Protein AF-0000000070113811 (afdb_homodimer)

Solvent-accessible surface area (backbone atoms only — not comparable to full-atom values): 16082 Å² total; per-residue (Å²): 129,80,82,68,38,67,58,71,72,49,40,60,36,29,38,35,14,24,39,49,36,25,38,93,83,71,23,36,48,35,32,30,44,65,85,52,87,49,34,42,57,52,41,44,69,23,52,76,91,45,49,55,65,58,31,27,38,50,30,33,33,64,49,30,55,39,91,59,77,52,46,42,53,17,31,41,30,36,33,71,56,48,94,66,35,61,37,32,40,36,37,32,24,34,48,47,68,50,47,72,71,57,56,72,54,54,43,62,44,68,87,55,30,71,48,69,46,78,26,46,71,71,55,38,49,74,41,27,47,72,51,56,29,38,41,49,53,47,32,54,50,18,56,77,65,67,28,36,45,41,24,51,61,38,35,80,76,80,127,79,84,67,39,67,56,71,73,49,42,60,34,30,38,34,13,23,40,50,35,25,39,94,83,70,22,36,48,33,32,29,45,65,87,51,88,49,35,40,57,51,40,43,71,22,52,75,91,46,48,54,66,56,32,26,38,50,30,33,33,64,50,30,54,39,91,58,77,53,45,42,51,17,31,41,30,38,34,70,56,47,94,66,35,62,37,31,39,36,35,32,24,34,47,47,69,50,46,73,71,58,57,72,54,56,43,62,42,66,88,55,28,72,47,69,46,78,27,47,72,71,55,37,52,74,42,26,47,71,51,56,30,38,41,49,52,49,31,54,50,18,55,76,66,67,29,36,46,40,26,50,61,38,35,79,75,80

Sequence (316 aa):
MTDADFTATLPRKRMGSAVLLSDDRGRVLLVEPTYKDHWEIPGGAVEADESPYAAAVRELDEELGLPVRPGRLLVTDWVPPRPGRTEGLMLVFDGGILTPRQTARIRLPAEELRGWAWCTEPEAGERLSGLLARRIAAAVRARAEHRAVYLENGFLVAMTDADFTATLPRKRMGSAVLLSDDRGRVLLVEPTYKDHWEIPGGAVEADESPYAAAVRELDEELGLPVRPGRLLVTDWVPPRPGRTEGLMLVFDGGILTPRQTARIRLPAEELRGWAWCTEPEAGERLSGLLARRIAAAVRARAEHRAVYLENGFLVA

pLDDT: mean 95.04, std 9.08, range [32.16, 98.94]

Secondary structure (DSSP, 8-state):
-----GGGGS-EEEEEEEEEEE-TTSPEEEEEESS-SSBB-SEEEPPTT--HHHHHHHHHHHHH-------SEEEEEEE--BTTB--EEEEEEEEEEPPHHHHHT----TTTEEEEEEE-HHHHHHHB-HHHHHHHHHHHHHHHTT--EEEETTEE--/-----GGGGS-EEEEEEEEEEE-TTSPEEEEEESS-SSBB-SEEEPPTT--HHHHHHHHHHHHH-------SEEEEEEE--BTTB--EEEEEEEEEEPPHHHHTT----TTTEEEEEEE-HHHHHHHB-HHHHHHHHHHHHHHHTT--EEEETTEE--

Radius of gyration: 20.34 Å; Cα contacts (8 Å, |Δi|>4): 746; chains: 2; bounding box: 49×55×42 Å

Nearest PDB structures (foldseek):
  5lpg-assembly1_B  TM=7.583E-01  e=3.299E-08  Homo sapiens
  7r0d-assembly1_AAA  TM=7.458E-01  e=4.231E-08  Homo sapiens
  3id9-assembly1_B  TM=7.782E-01  e=1.561E-07  Bacillus thuringiensis str. Al Hakam
  3a6s-assembly3_A  TM=7.165E-01  e=6.538E-08  Escherichia coli K-12
  3id9-assembly1_A  TM=7.973E-01  e=5.087E-07  Bacillus thuringiensis str. Al Hakam

InterPro domains:
  IPR000086 NUDIX hydrolase domain [PF00293] (14-124)
  IPR000086 NUDIX hydrolase domain [PS51462] (11-144)
  IPR015797 NUDIX hydrolase-like domain superfamily [SSF55811] (11-129)
  IPR020084 NUDIX hydrolase, conserved site [PS00893] (44-65)
  IPR020476 NUDIX hydrolase [PR00502] (39-53)
  IPR020476 NUDIX hydrolase [PR00502] (53-68)

Organism: Actinoplanes teichomyceticus (NCBI:txid1867)

Foldseek 3Di:
DPPPPPVVVDDDAWEKAFEWEAAPVLFTKWFAWPPDQFIAGQIGTADPPGDSQRRHQVSCCQAWVANFRFDDKAEWEWEPDDVPGHIHIYTYTYRYHDDPVRNVRTDGDVNTTPDMDGHDLVRNCVRHDVLRSLQSVSSSVSVVVVHHAYYYSSHGDD/DPPPPPVVVDDDAWEKAFEWEAAPVLFTKWFAWPPDQFIAGQIGTADPPGDSQRRHQVSCCQAWVANFRFDDKAEWEWEPDDVPGHIHIYTYTYRYHDDPVRNVRTDGDVNTTPDMDGHDLVRNCVRHDVQRSLQSVSSSVSVVVVHHAYYYSSHGDD

Structure (mmCIF, N/CA/C/O backbone):
data_AF-0000000070113811-model_v1
#
loop_
_entity.id
_entity.type
_entity.pdbx_description
1 polymer 'ADP-ribose pyrophosphatase YjhB (NUDIX family)'
#
loop_
_atom_site.group_PDB
_atom_site.id
_atom_site.type_symbol
_atom_site.label_atom_id
_atom_site.label_alt_id
_atom_site.label_comp_id
_atom_site.label_asym_id
_atom_site.label_entity_id
_atom_site.label_seq_id
_atom_site.pdbx_PDB_ins_code
_atom_site.Cartn_x
_atom_site.Cartn_y
_atom_site.Cartn_z
_atom_site.occupancy
_atom_site.B_iso_or_equiv
_atom_site.auth_seq_id
_atom_site.auth_comp_id
_atom_site.auth_asym_id
_atom_site.auth_atom_id
_atom_site.pdbx_PDB_model_num
ATOM 1 N N . MET A 1 1 ? 22.188 26.141 -8.305 1 32.16 1 MET A N 1
ATOM 2 C CA . MET A 1 1 ? 22.172 24.828 -7.668 1 32.16 1 MET A CA 1
ATOM 3 C C . MET A 1 1 ? 21.062 23.938 -8.242 1 32.16 1 MET A C 1
ATOM 5 O O . MET A 1 1 ? 19.891 24.328 -8.227 1 32.16 1 MET A O 1
ATOM 9 N N . THR A 1 2 ? 21.141 23.156 -9.164 1 39.16 2 THR A N 1
ATOM 10 C CA . THR A 1 2 ? 20.25 22.266 -9.898 1 39.16 2 THR A CA 1
ATOM 11 C C . THR A 1 2 ? 19.297 21.547 -8.938 1 39.16 2 THR A C 1
ATOM 13 O O . THR A 1 2 ? 19.703 21.109 -7.863 1 39.16 2 THR A O 1
ATOM 16 N N . ASP A 1 3 ? 18 22.016 -8.656 1 45.66 3 ASP A N 1
ATOM 17 C CA . ASP A 1 3 ? 17 21.656 -7.645 1 45.66 3 ASP A CA 1
ATOM 18 C C . ASP A 1 3 ? 17 20.156 -7.391 1 45.66 3 ASP A C 1
ATOM 20 O O . ASP A 1 3 ? 16.594 19.375 -8.258 1 45.66 3 ASP A O 1
ATOM 24 N N . ALA A 1 4 ? 18.109 19.594 -6.805 1 57.72 4 ALA A N 1
ATOM 25 C CA . ALA A 1 4 ? 18.375 18.203 -6.441 1 57.72 4 ALA A CA 1
ATOM 26 C C . ALA A 1 4 ? 17.109 17.5 -5.961 1 57.72 4 ALA A C 1
ATOM 28 O O . ALA A 1 4 ? 16.359 18.062 -5.164 1 57.72 4 ALA A O 1
ATOM 29 N N . ASP A 1 5 ? 16.672 16.5 -6.727 1 75.19 5 ASP A N 1
ATOM 30 C CA . ASP A 1 5 ? 15.531 15.625 -6.422 1 75.19 5 ASP A CA 1
ATOM 31 C C . ASP A 1 5 ? 15.555 15.203 -4.953 1 75.19 5 ASP A C 1
ATOM 33 O O . ASP A 1 5 ? 16.109 14.156 -4.613 1 75.19 5 ASP A O 1
ATOM 37 N N . PHE A 1 6 ? 15.133 16.031 -3.979 1 85.06 6 PHE A N 1
ATOM 38 C CA . PHE A 1 6 ? 15.055 15.703 -2.559 1 85.06 6 PHE A CA 1
ATOM 39 C C . PHE A 1 6 ? 14.469 14.305 -2.354 1 85.06 6 PHE A C 1
ATOM 41 O O . PHE A 1 6 ? 14.906 13.57 -1.467 1 85.06 6 PHE A O 1
ATOM 48 N N . THR A 1 7 ? 13.648 13.852 -3.258 1 85.62 7 THR A N 1
ATOM 49 C CA . THR A 1 7 ? 12.984 12.57 -3.088 1 85.62 7 THR A CA 1
ATOM 50 C C . THR A 1 7 ? 13.969 11.422 -3.271 1 85.62 7 THR A C 1
ATOM 52 O O . THR A 1 7 ? 13.734 10.305 -2.799 1 85.62 7 THR A O 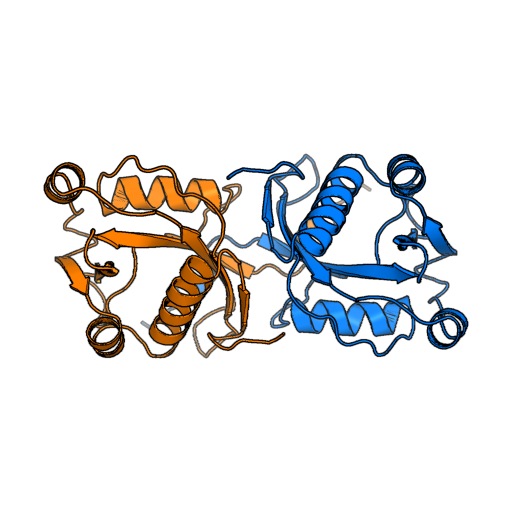1
ATOM 55 N N . ALA A 1 8 ? 15.047 11.648 -3.887 1 84.56 8 ALA A N 1
ATOM 56 C CA . ALA A 1 8 ? 16.047 10.617 -4.121 1 84.56 8 ALA A CA 1
ATOM 57 C C . ALA A 1 8 ? 16.781 10.258 -2.826 1 84.56 8 ALA A C 1
ATOM 59 O O . ALA A 1 8 ? 17.406 9.195 -2.738 1 84.56 8 ALA A O 1
ATOM 60 N N . THR A 1 9 ? 16.641 11.117 -1.893 1 88.25 9 THR A N 1
ATOM 61 C CA . THR A 1 9 ? 17.375 10.891 -0.651 1 88.25 9 THR A CA 1
ATOM 62 C C . THR A 1 9 ? 16.484 10.195 0.379 1 88.25 9 THR A C 1
ATOM 64 O O . THR A 1 9 ? 16.969 9.75 1.423 1 88.25 9 THR A O 1
ATOM 67 N N . LEU A 1 10 ? 15.258 10.078 0.147 1 93.62 10 LEU A N 1
ATOM 68 C CA . LEU A 1 10 ? 14.312 9.516 1.098 1 93.62 10 LEU A CA 1
ATOM 69 C C . LEU A 1 10 ? 14.461 8 1.18 1 93.62 10 LEU A C 1
ATOM 71 O O . LEU A 1 10 ? 14.797 7.352 0.187 1 93.62 10 LEU A O 1
ATOM 75 N N . PRO A 1 11 ? 14.172 7.461 2.377 1 95.69 11 PRO A N 1
ATOM 76 C CA . PRO A 1 11 ? 14.18 6 2.498 1 95.69 11 PRO A CA 1
ATOM 77 C C . PRO A 1 11 ? 13.227 5.32 1.521 1 95.69 11 PRO A C 1
ATOM 79 O O . PRO A 1 11 ? 12.164 5.867 1.212 1 95.69 11 PRO A O 1
ATOM 82 N N . ARG A 1 12 ? 13.68 4.129 1.09 1 96.44 12 ARG A N 1
ATOM 83 C CA . ARG A 1 12 ? 12.898 3.355 0.135 1 96.44 12 ARG A CA 1
ATOM 84 C C . ARG A 1 12 ? 12.711 1.92 0.617 1 96.44 12 ARG A C 1
ATOM 86 O O . ARG A 1 12 ? 13.5 1.421 1.421 1 96.44 12 ARG A O 1
ATOM 93 N N . LYS A 1 13 ? 11.688 1.332 0.117 1 97.56 13 LYS A N 1
ATOM 94 C CA . LYS A 1 13 ? 11.391 -0.057 0.456 1 97.56 13 LYS A CA 1
ATOM 95 C C . LYS A 1 13 ? 11.125 -0.885 -0.798 1 97.56 13 LYS A C 1
ATOM 97 O O . LYS A 1 13 ? 10.594 -0.374 -1.784 1 97.56 13 LYS A O 1
ATOM 102 N N . ARG A 1 14 ? 11.523 -2.152 -0.717 1 97.69 14 ARG A N 1
ATOM 103 C CA . ARG A 1 14 ? 11.133 -3.043 -1.807 1 97.69 14 ARG A CA 1
ATOM 104 C C . ARG A 1 14 ? 9.633 -3.311 -1.788 1 97.69 14 ARG A C 1
ATOM 106 O O . ARG A 1 14 ? 8.977 -3.129 -0.76 1 97.69 14 ARG A O 1
ATOM 113 N N . MET A 1 15 ? 9.125 -3.781 -2.934 1 98.38 15 MET A N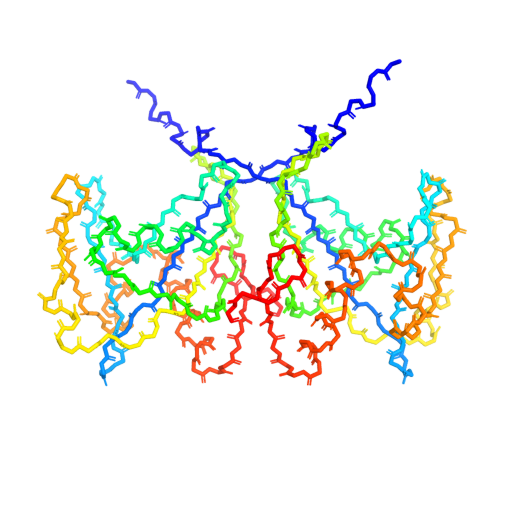 1
ATOM 114 C CA . MET A 1 15 ? 7.703 -4.109 -3.016 1 98.38 15 MET A CA 1
ATOM 115 C C . MET A 1 15 ? 7.492 -5.449 -3.715 1 98.38 15 MET A C 1
ATOM 117 O O . MET A 1 15 ? 8.25 -5.809 -4.621 1 98.38 15 MET A O 1
ATOM 121 N N . GLY A 1 16 ? 6.57 -6.152 -3.227 1 98.38 16 GLY A N 1
ATOM 122 C CA . GLY A 1 16 ? 6.031 -7.316 -3.914 1 98.38 16 GLY A CA 1
ATOM 123 C C . GLY A 1 16 ? 4.566 -7.16 -4.285 1 98.38 16 GLY A C 1
ATOM 124 O O . GLY A 1 16 ? 3.822 -6.445 -3.613 1 98.38 16 GLY A O 1
ATOM 125 N N . SER A 1 17 ? 4.203 -7.719 -5.312 1 98.75 17 SER A N 1
ATOM 126 C CA . SER A 1 17 ? 2.822 -7.734 -5.785 1 98.75 17 SER A CA 1
ATOM 127 C C . SER A 1 17 ? 2.375 -9.148 -6.133 1 98.75 17 SER A C 1
ATOM 129 O O . SER A 1 17 ? 3.082 -9.875 -6.836 1 98.75 17 SER A O 1
ATOM 131 N N . ALA A 1 18 ? 1.279 -9.508 -5.605 1 98.62 18 ALA A N 1
ATOM 132 C CA . ALA A 1 18 ? 0.762 -10.859 -5.777 1 98.62 18 ALA A CA 1
ATOM 133 C C . ALA A 1 18 ? -0.726 -10.844 -6.113 1 98.62 18 ALA A C 1
ATOM 135 O O . ALA A 1 18 ? -1.368 -9.789 -6.059 1 98.62 18 ALA A O 1
ATOM 136 N N . VAL A 1 19 ? -1.252 -11.984 -6.496 1 98.69 19 VAL A N 1
ATOM 137 C CA . VAL A 1 19 ? -2.646 -12.109 -6.906 1 98.69 19 VAL A CA 1
ATOM 138 C C . VAL A 1 19 ? -3.275 -13.328 -6.238 1 98.69 19 VAL A C 1
ATOM 140 O O . VAL A 1 19 ? -2.721 -14.43 -6.289 1 98.69 19 VAL A O 1
ATOM 143 N N . LEU A 1 20 ? -4.34 -13.109 -5.594 1 98.81 20 LEU A N 1
ATOM 144 C CA . LEU A 1 20 ? -5.129 -14.203 -5.035 1 98.81 20 LEU A CA 1
ATOM 145 C C . LEU A 1 20 ? -6.066 -14.781 -6.09 1 98.81 20 LEU A C 1
ATOM 147 O O . LEU A 1 20 ? -7.02 -14.117 -6.512 1 98.81 20 LEU A O 1
ATOM 151 N N . LEU A 1 21 ? -5.797 -15.945 -6.516 1 98.62 21 LEU A N 1
ATOM 152 C CA . LEU A 1 21 ? -6.645 -16.672 -7.461 1 98.62 21 LEU A CA 1
ATOM 153 C C . LEU A 1 21 ? -7.398 -17.797 -6.766 1 98.62 21 LEU A C 1
ATOM 155 O O . LEU A 1 21 ? -6.832 -18.5 -5.926 1 98.62 21 LEU A O 1
ATOM 159 N N . SER A 1 22 ? -8.617 -17.953 -7.16 1 98.38 22 SER A N 1
ATOM 160 C CA . SER A 1 22 ? -9.414 -19.031 -6.582 1 98.38 22 SER A CA 1
ATOM 161 C C . SER A 1 22 ? -10.086 -19.875 -7.668 1 98.38 22 SER A C 1
ATOM 163 O O . SER A 1 22 ? -10.156 -19.453 -8.82 1 98.38 22 SER A O 1
ATOM 165 N N . ASP A 1 23 ? -10.477 -21.094 -7.258 1 98.19 23 ASP A N 1
ATOM 166 C CA . ASP A 1 23 ? -11.375 -21.875 -8.109 1 98.19 23 ASP A CA 1
ATOM 167 C C . ASP A 1 23 ? -12.812 -21.781 -7.625 1 98.19 23 ASP A C 1
ATOM 169 O O . ASP A 1 23 ? -13.117 -21.016 -6.699 1 98.19 23 ASP A O 1
ATOM 173 N N . ASP A 1 24 ? -13.703 -22.484 -8.281 1 96.88 24 ASP A N 1
ATOM 174 C CA . ASP A 1 24 ? -15.133 -22.359 -8.008 1 96.88 24 ASP A CA 1
ATOM 175 C C . ASP A 1 24 ? -15.5 -23.016 -6.684 1 96.88 24 ASP A C 1
ATOM 177 O O . ASP A 1 24 ? -16.641 -22.922 -6.227 1 96.88 24 ASP A O 1
ATOM 181 N N . ARG A 1 25 ? -14.547 -23.656 -6.023 1 97.12 25 ARG A N 1
ATOM 182 C CA . ARG A 1 25 ? -14.781 -24.297 -4.727 1 97.12 25 ARG A CA 1
ATOM 183 C C . ARG A 1 25 ? -14.203 -23.438 -3.596 1 97.12 25 ARG A C 1
ATOM 185 O O . ARG A 1 25 ? -14.211 -23.859 -2.436 1 97.12 25 ARG A O 1
ATOM 192 N N . GLY A 1 26 ? -13.609 -22.328 -3.945 1 96.88 26 GLY A N 1
ATOM 193 C CA . GLY A 1 26 ? -13.07 -21.422 -2.945 1 96.88 26 GLY A CA 1
ATOM 194 C C . GLY A 1 26 ? -11.633 -21.719 -2.574 1 96.88 26 GLY A C 1
ATOM 195 O O . GLY A 1 26 ? -11.086 -21.125 -1.65 1 96.88 26 GLY A O 1
ATOM 196 N N . ARG A 1 27 ? -11 -22.656 -3.256 1 98.62 27 ARG A N 1
ATOM 197 C CA . ARG A 1 27 ? -9.594 -22.953 -2.994 1 98.62 27 ARG A CA 1
ATOM 198 C C . ARG A 1 27 ? -8.695 -21.891 -3.611 1 98.62 27 ARG A C 1
ATOM 200 O O . ARG A 1 27 ? -9.062 -21.266 -4.605 1 98.62 27 ARG A O 1
ATOM 207 N N . VAL A 1 28 ? -7.516 -21.703 -3.025 1 98.75 28 VAL A N 1
ATOM 208 C CA . VAL A 1 28 ? -6.578 -20.703 -3.51 1 98.75 28 VAL A CA 1
ATOM 209 C C . VAL A 1 28 ? -5.457 -21.375 -4.297 1 98.75 28 VAL A C 1
ATOM 211 O O . VAL A 1 28 ? -5.035 -22.484 -3.961 1 98.75 28 VAL A O 1
ATOM 214 N N . LEU A 1 29 ? -4.977 -20.719 -5.324 1 98.75 29 LEU A N 1
ATOM 215 C CA . LEU A 1 29 ? -3.891 -21.25 -6.145 1 98.75 29 LEU A CA 1
ATOM 216 C C . LEU A 1 29 ? -2.535 -20.938 -5.516 1 98.75 29 LEU A C 1
ATOM 218 O O . LEU A 1 29 ? -2.213 -19.781 -5.258 1 98.75 29 LEU A O 1
ATOM 222 N N . LEU A 1 30 ? -1.785 -21.953 -5.246 1 98.75 30 LEU A N 1
ATOM 223 C CA . LEU A 1 30 ? -0.408 -21.828 -4.785 1 98.75 30 LEU A CA 1
ATOM 224 C C . LEU A 1 30 ? 0.572 -22.312 -5.844 1 98.75 30 LEU A C 1
ATOM 226 O O . LEU A 1 30 ? 0.229 -23.172 -6.664 1 98.75 30 LEU A O 1
ATOM 230 N N . VAL A 1 31 ? 1.711 -21.781 -5.863 1 98.5 31 VAL A N 1
ATOM 231 C CA . VAL A 1 31 ? 2.785 -22.203 -6.754 1 98.5 31 VAL A CA 1
ATOM 232 C C . VAL A 1 31 ? 3.963 -22.719 -5.926 1 98.5 31 VAL A C 1
ATOM 234 O O . VAL A 1 31 ? 4.168 -22.297 -4.789 1 98.5 31 VAL A O 1
ATOM 237 N N . GLU A 1 32 ? 4.672 -23.609 -6.523 1 97.75 32 GLU A N 1
ATOM 238 C CA . GLU A 1 32 ? 5.805 -24.266 -5.875 1 97.75 32 GLU A CA 1
ATOM 239 C C . GLU A 1 32 ? 7.125 -23.828 -6.516 1 97.75 32 GLU A C 1
ATOM 241 O O . GLU A 1 32 ? 7.484 -24.328 -7.59 1 97.75 32 GLU A O 1
ATOM 246 N N . PRO A 1 33 ? 7.875 -22.984 -5.824 1 96.25 33 PRO A N 1
ATOM 247 C CA . PRO A 1 33 ? 9.172 -22.578 -6.379 1 96.25 33 PRO A CA 1
ATOM 248 C C . PRO A 1 33 ? 10.164 -23.734 -6.445 1 96.25 33 PRO A C 1
ATOM 250 O O . PRO A 1 33 ? 10.078 -24.672 -5.652 1 96.25 33 PRO A O 1
ATOM 253 N N . THR A 1 34 ? 11.156 -23.625 -7.336 1 93.94 34 THR A N 1
ATOM 254 C CA . THR A 1 34 ? 12.18 -24.656 -7.492 1 93.94 34 THR A CA 1
ATOM 255 C C . THR A 1 34 ? 13.297 -24.453 -6.473 1 93.94 34 THR A C 1
ATOM 257 O O . THR A 1 34 ? 14.055 -25.391 -6.184 1 93.94 34 THR A O 1
ATOM 260 N N . TYR A 1 35 ? 13.414 -23.312 -5.848 1 89.31 35 TYR A N 1
ATOM 261 C CA . TYR A 1 35 ? 14.625 -22.953 -5.121 1 89.31 35 TYR A CA 1
ATOM 262 C C . TYR A 1 35 ? 14.359 -22.844 -3.625 1 89.31 35 TYR A C 1
ATOM 264 O O . TYR A 1 35 ? 15.273 -22.625 -2.836 1 89.31 35 TYR A O 1
ATOM 272 N N . LYS A 1 36 ? 13.18 -22.953 -3.219 1 86.81 36 LYS A N 1
ATOM 273 C CA . LYS A 1 36 ? 12.867 -22.875 -1.795 1 86.81 36 LYS A CA 1
ATOM 274 C C . LYS A 1 36 ? 11.773 -23.859 -1.415 1 86.81 36 LYS A C 1
ATOM 276 O O . LYS A 1 36 ? 11.047 -24.344 -2.279 1 86.81 36 LYS A O 1
ATOM 281 N N . ASP A 1 37 ? 11.57 -24.094 -0.106 1 89.69 37 ASP A N 1
ATOM 282 C CA . ASP A 1 37 ? 10.711 -25.156 0.408 1 89.69 37 ASP A CA 1
ATOM 283 C C . ASP A 1 37 ? 9.266 -24.688 0.508 1 89.69 37 ASP A C 1
ATOM 285 O O . ASP A 1 37 ? 8.336 -25.453 0.244 1 89.69 37 ASP A O 1
ATOM 289 N N . HIS A 1 38 ? 9.133 -23.469 0.843 1 95.38 38 HIS A N 1
ATOM 290 C CA . HIS A 1 38 ? 7.766 -23 1.04 1 95.38 38 HIS A CA 1
ATOM 291 C C . HIS A 1 38 ? 7.121 -22.609 -0.286 1 95.38 38 HIS A C 1
ATOM 293 O O . HIS A 1 38 ? 7.781 -22.047 -1.162 1 95.38 38 HIS A O 1
ATOM 299 N N . TRP A 1 39 ? 5.859 -22.984 -0.38 1 98.12 39 TRP A N 1
ATOM 300 C CA . TRP A 1 39 ? 5.047 -22.531 -1.51 1 98.12 39 TRP A CA 1
ATOM 301 C C . TRP A 1 39 ? 4.715 -21.047 -1.397 1 98.12 39 TRP A C 1
ATOM 303 O O . TRP A 1 39 ? 4.941 -20.438 -0.353 1 98.12 39 TRP A O 1
ATOM 313 N N . GLU A 1 40 ? 4.258 -20.516 -2.504 1 98.12 40 GLU A N 1
ATOM 314 C CA . GLU A 1 40 ? 3.885 -19.109 -2.57 1 98.12 40 GLU A CA 1
ATOM 315 C C . GLU A 1 40 ? 2.586 -18.922 -3.35 1 98.12 40 GLU A C 1
ATOM 317 O O . GLU A 1 40 ? 2.004 -19.891 -3.84 1 98.12 40 GLU A O 1
ATOM 322 N N . ILE A 1 41 ? 2.094 -17.719 -3.336 1 98.38 41 ILE A N 1
ATOM 323 C CA . ILE A 1 41 ? 1.054 -17.359 -4.293 1 98.38 41 ILE A CA 1
ATOM 324 C C . ILE A 1 41 ? 1.68 -16.672 -5.504 1 98.38 41 ILE A C 1
ATOM 326 O O . ILE A 1 41 ? 2.789 -16.141 -5.418 1 98.38 41 ILE A O 1
ATOM 330 N N . PRO A 1 42 ? 1.002 -16.766 -6.656 1 98.12 42 PRO A N 1
ATOM 331 C CA . PRO A 1 42 ? 1.563 -16.094 -7.832 1 98.12 42 PRO A CA 1
ATOM 332 C C . PRO A 1 42 ? 1.867 -14.625 -7.582 1 98.12 42 PRO A C 1
ATOM 334 O O . PRO A 1 42 ? 1.035 -13.906 -7.02 1 98.12 42 PRO A O 1
ATOM 337 N N . GLY A 1 43 ? 2.928 -14.164 -7.934 1 97.69 43 GLY A N 1
ATOM 338 C CA . GLY A 1 43 ? 3.393 -12.797 -7.719 1 97.69 43 GLY A CA 1
ATOM 339 C C . GLY A 1 43 ? 4.906 -12.672 -7.746 1 97.69 43 GLY A C 1
ATOM 340 O O . GLY A 1 43 ? 5.605 -13.625 -8.102 1 97.69 43 GLY A O 1
ATOM 341 N N . GLY A 1 44 ? 5.438 -11.484 -7.445 1 97.5 44 GLY A N 1
ATOM 342 C CA . GLY A 1 44 ? 6.875 -11.25 -7.457 1 97.5 44 GLY A CA 1
ATOM 343 C C . GLY A 1 44 ? 7.242 -9.805 -7.152 1 97.5 44 GLY A C 1
ATOM 344 O O . GLY A 1 44 ? 6.395 -9.023 -6.723 1 97.5 44 GLY A O 1
ATOM 345 N N . ALA A 1 45 ? 8.469 -9.539 -7.336 1 97.94 45 ALA A N 1
ATOM 346 C CA . ALA A 1 45 ? 9.008 -8.211 -7.055 1 97.94 45 ALA A CA 1
ATOM 347 C C . ALA A 1 45 ? 8.461 -7.176 -8.039 1 97.94 45 ALA A C 1
ATOM 349 O O . ALA A 1 45 ? 8.32 -7.457 -9.227 1 97.94 45 ALA A O 1
ATOM 350 N N . VAL A 1 46 ? 8.141 -6 -7.527 1 98.62 46 VAL A N 1
ATOM 351 C CA . VAL A 1 46 ? 7.781 -4.863 -8.367 1 98.62 46 VAL A CA 1
ATOM 352 C C . VAL A 1 46 ? 9.047 -4.172 -8.883 1 98.62 46 VAL A C 1
ATOM 354 O O . VAL A 1 46 ? 9.891 -3.754 -8.086 1 98.62 46 VAL A O 1
ATOM 357 N N . GLU A 1 47 ? 9.203 -4.02 -10.18 1 98.38 47 GLU A N 1
ATOM 358 C CA . GLU A 1 47 ? 10.422 -3.475 -10.773 1 98.38 47 GLU A CA 1
ATOM 359 C C . GLU A 1 47 ? 10.445 -1.951 -10.68 1 98.38 47 GLU A C 1
ATOM 361 O O . GLU A 1 47 ? 9.461 -1.332 -10.281 1 98.38 47 GLU A O 1
ATOM 366 N N . ALA A 1 48 ? 11.602 -1.427 -10.992 1 97.31 48 ALA A N 1
ATOM 367 C CA . ALA A 1 48 ? 11.75 0.026 -11 1 97.31 48 ALA A CA 1
ATOM 368 C C . ALA A 1 48 ? 10.789 0.674 -11.992 1 97.31 48 ALA A C 1
ATOM 370 O O . ALA A 1 48 ? 10.648 0.204 -13.125 1 97.31 48 ALA A O 1
ATOM 371 N N . ASP A 1 49 ? 10.078 1.696 -11.523 1 97.25 49 ASP A N 1
ATOM 372 C CA . ASP A 1 49 ? 9.172 2.512 -12.32 1 97.25 49 ASP A CA 1
ATOM 373 C C . ASP A 1 49 ? 7.996 1.679 -12.836 1 97.25 49 ASP A C 1
ATOM 375 O O . ASP A 1 49 ? 7.383 2.021 -13.852 1 97.25 49 ASP A O 1
ATOM 379 N N . GLU A 1 50 ? 7.738 0.605 -12.188 1 98.62 50 GLU A N 1
ATOM 380 C CA . GLU A 1 50 ? 6.594 -0.267 -12.43 1 98.62 50 GLU A CA 1
ATOM 381 C C . GLU A 1 50 ? 5.562 -0.14 -11.312 1 98.62 50 GLU A C 1
ATOM 383 O O . GLU A 1 50 ? 5.918 -0.095 -10.133 1 98.62 50 GLU A O 1
ATOM 388 N N . SER A 1 51 ? 4.32 -0 -11.68 1 98.69 51 SER A N 1
ATOM 389 C CA . SER A 1 51 ? 3.297 0.018 -10.641 1 98.69 51 SER A CA 1
ATOM 390 C C . SER A 1 51 ? 3.072 -1.375 -10.062 1 98.69 51 SER A C 1
ATOM 392 O O . SER A 1 51 ? 3.311 -2.379 -10.734 1 98.69 51 SER A O 1
ATOM 394 N N . PRO A 1 52 ? 2.605 -1.444 -8.836 1 98.75 52 PRO A N 1
ATOM 395 C CA . PRO A 1 52 ? 2.268 -2.75 -8.266 1 98.75 52 PRO A CA 1
ATOM 396 C C . PRO A 1 52 ? 1.257 -3.521 -9.109 1 98.75 52 PRO A C 1
ATOM 398 O O . PRO A 1 52 ? 1.379 -4.738 -9.266 1 98.75 52 PRO A O 1
ATOM 401 N N . TYR A 1 53 ? 0.312 -2.822 -9.672 1 98.75 53 TYR A N 1
ATOM 402 C CA . TYR A 1 53 ? -0.696 -3.482 -10.492 1 98.75 53 TYR A CA 1
ATOM 403 C C . TYR A 1 53 ? -0.07 -4.078 -11.75 1 98.75 53 TYR A C 1
ATOM 405 O O . TYR A 1 53 ? -0.344 -5.23 -12.102 1 98.75 53 TYR A O 1
ATOM 413 N N . ALA A 1 54 ? 0.746 -3.273 -12.391 1 98.31 54 ALA A N 1
ATOM 414 C CA . ALA A 1 54 ? 1.431 -3.76 -13.586 1 98.31 54 ALA A CA 1
ATOM 415 C C . ALA A 1 54 ? 2.307 -4.965 -13.258 1 98.31 54 ALA A C 1
ATOM 417 O O . ALA A 1 54 ? 2.404 -5.902 -14.055 1 98.31 54 ALA A O 1
ATOM 418 N N . ALA A 1 55 ? 2.979 -4.93 -12.133 1 98.44 55 ALA A N 1
ATOM 419 C CA . ALA A 1 55 ? 3.805 -6.055 -11.711 1 98.44 55 ALA A CA 1
ATOM 420 C C . ALA A 1 55 ? 2.965 -7.316 -11.539 1 98.44 55 ALA A C 1
ATOM 422 O O . ALA A 1 55 ? 3.371 -8.406 -11.961 1 98.44 55 ALA A O 1
ATOM 423 N N . ALA A 1 56 ? 1.783 -7.176 -10.922 1 98.25 56 ALA A N 1
ATOM 424 C CA . ALA A 1 56 ? 0.888 -8.312 -10.727 1 98.25 56 ALA A CA 1
ATOM 425 C C . ALA A 1 56 ? 0.502 -8.945 -12.062 1 98.25 56 ALA A C 1
ATOM 427 O O . ALA A 1 56 ? 0.564 -10.164 -12.219 1 98.25 56 ALA A O 1
ATOM 428 N N . VAL A 1 57 ? 0.148 -8.078 -12.984 1 97.88 57 VAL A N 1
ATOM 429 C CA . VAL A 1 57 ? -0.253 -8.539 -14.312 1 97.88 57 VAL A CA 1
ATOM 430 C C . VAL A 1 57 ? 0.921 -9.242 -14.992 1 97.88 57 VAL A C 1
ATOM 432 O O . VAL A 1 57 ? 0.769 -10.344 -15.531 1 97.88 57 VAL A O 1
ATOM 435 N N . ARG A 1 58 ? 2.068 -8.617 -14.945 1 97.56 58 ARG A N 1
ATOM 436 C CA . ARG A 1 58 ? 3.266 -9.164 -15.57 1 97.56 58 ARG A CA 1
ATOM 437 C C . ARG A 1 58 ? 3.635 -10.516 -14.969 1 97.56 58 ARG A C 1
ATOM 439 O O . ARG A 1 58 ? 3.904 -11.477 -15.695 1 97.56 58 ARG A O 1
ATOM 446 N N . GLU A 1 59 ? 3.639 -10.625 -13.656 1 97.25 59 GLU A N 1
ATOM 447 C CA . GLU A 1 59 ? 4.027 -11.844 -12.961 1 97.25 59 GLU A CA 1
ATOM 448 C C . GLU A 1 59 ? 3.068 -12.992 -13.273 1 97.25 59 GLU A C 1
ATOM 450 O O . GLU A 1 59 ? 3.48 -14.148 -13.367 1 97.25 59 GLU A O 1
ATOM 455 N N . LEU A 1 60 ? 1.756 -12.719 -13.406 1 96.88 60 LEU A N 1
ATOM 456 C CA . LEU A 1 60 ? 0.785 -13.75 -13.742 1 96.88 60 LEU A CA 1
ATOM 457 C C . LEU A 1 60 ? 1.062 -14.32 -15.133 1 96.88 60 LEU A C 1
ATOM 459 O O . LEU A 1 60 ? 0.982 -15.531 -15.336 1 96.88 60 LEU A O 1
ATOM 463 N N . ASP A 1 61 ? 1.343 -13.398 -15.984 1 96.12 61 ASP A N 1
ATOM 464 C CA . ASP A 1 61 ? 1.679 -13.836 -17.328 1 96.12 61 ASP A CA 1
ATOM 465 C C . ASP A 1 61 ? 2.963 -14.664 -17.344 1 96.12 61 ASP A C 1
ATOM 467 O O . ASP A 1 61 ? 3.006 -15.75 -17.922 1 96.12 61 ASP A O 1
ATOM 471 N N . GLU A 1 62 ? 3.982 -14.188 -16.688 1 96.31 62 GLU A N 1
ATOM 472 C CA . GLU A 1 62 ? 5.285 -14.844 -16.656 1 96.31 62 GLU A CA 1
ATOM 473 C C . GLU A 1 62 ? 5.207 -16.188 -15.938 1 96.31 62 GLU A C 1
ATOM 475 O O . GLU A 1 62 ? 5.828 -17.172 -16.375 1 96.31 62 GLU A O 1
ATOM 480 N N . GLU A 1 63 ? 4.473 -16.234 -14.859 1 96.94 63 GLU A N 1
ATOM 481 C CA . GLU A 1 63 ? 4.5 -17.406 -14 1 96.94 63 GLU A CA 1
ATOM 482 C C . GLU A 1 63 ? 3.461 -18.438 -14.438 1 96.94 63 GLU A C 1
ATOM 484 O O . GLU A 1 63 ? 3.686 -19.641 -14.312 1 96.94 63 GLU A O 1
ATOM 489 N N . LEU A 1 64 ? 2.312 -17.969 -14.93 1 97.12 64 LEU A N 1
ATOM 490 C CA . LEU A 1 64 ? 1.204 -18.891 -15.156 1 97.12 64 LEU A CA 1
ATOM 491 C C . LEU A 1 64 ? 0.752 -18.859 -16.609 1 97.12 64 LEU A C 1
ATOM 493 O O . LEU A 1 64 ? -0.061 -19.688 -17.031 1 97.12 64 LEU A O 1
ATOM 497 N N . GLY A 1 65 ? 1.231 -17.922 -17.344 1 96.25 65 GLY A N 1
ATOM 498 C CA . GLY A 1 65 ? 0.757 -17.766 -18.703 1 96.25 65 GLY A CA 1
ATOM 499 C C . GLY A 1 65 ? -0.691 -17.312 -18.781 1 96.25 65 GLY A C 1
ATOM 500 O O . GLY A 1 65 ? -1.391 -17.641 -19.75 1 96.25 65 GLY A O 1
ATOM 501 N N . LEU A 1 66 ? -1.191 -16.719 -17.766 1 92.94 66 LEU A N 1
ATOM 502 C CA . LEU A 1 66 ? -2.582 -16.281 -17.688 1 92.94 66 LEU A CA 1
ATOM 503 C C . LEU A 1 66 ? -2.693 -14.781 -17.922 1 92.94 66 LEU A C 1
ATOM 505 O O . LEU A 1 66 ? -2.127 -13.992 -17.156 1 92.94 66 LEU A O 1
ATOM 509 N N . PRO A 1 67 ? -3.33 -14.414 -18.906 1 87.44 67 PRO A N 1
ATOM 510 C CA . PRO A 1 67 ? -3.564 -12.984 -19.125 1 87.44 67 PRO A CA 1
ATOM 511 C C . PRO A 1 67 ? -4.73 -12.445 -18.297 1 87.44 67 PRO A C 1
ATOM 513 O O . PRO A 1 67 ? -5.688 -11.906 -18.844 1 87.44 67 PRO A O 1
ATOM 516 N N . VAL A 1 68 ? -4.77 -12.609 -17.094 1 87.75 68 VAL A N 1
ATOM 517 C CA . VAL A 1 68 ? -5.82 -12.156 -16.188 1 87.75 68 VAL A CA 1
ATOM 518 C C . VAL A 1 68 ? -5.504 -10.75 -15.68 1 87.75 68 VAL A C 1
ATOM 520 O O . VAL A 1 68 ? -4.348 -10.445 -15.383 1 87.75 68 VAL A O 1
ATOM 523 N N . ARG A 1 69 ? -6.477 -9.914 -15.703 1 92.69 69 ARG A N 1
ATOM 524 C CA . ARG A 1 69 ? -6.383 -8.609 -15.055 1 92.69 69 ARG A CA 1
ATOM 525 C C . ARG A 1 69 ? -7.004 -8.648 -13.656 1 92.69 69 ARG A C 1
ATOM 527 O O . ARG A 1 69 ? -8.219 -8.805 -13.516 1 92.69 69 ARG A O 1
ATOM 534 N N . PRO A 1 70 ? -6.141 -8.484 -12.672 1 96.75 70 PRO A N 1
ATOM 535 C CA . PRO A 1 70 ? -6.688 -8.547 -11.312 1 96.75 70 PRO A CA 1
ATOM 536 C C . PRO A 1 70 ? -7.688 -7.426 -11.023 1 96.75 70 PRO A C 1
ATOM 538 O O . PRO A 1 70 ? -7.699 -6.414 -11.734 1 96.75 70 PRO A O 1
ATOM 541 N N . GLY A 1 71 ? -8.57 -7.652 -10.055 1 97.31 71 GLY A N 1
ATOM 542 C CA . GLY A 1 71 ? -9.484 -6.645 -9.555 1 97.31 71 GLY A CA 1
ATOM 543 C C . GLY A 1 71 ? -8.891 -5.797 -8.445 1 97.31 71 GLY A C 1
ATOM 544 O O . GLY A 1 71 ? -7.742 -5.359 -8.539 1 97.31 71 GLY A O 1
ATOM 545 N N . ARG A 1 72 ? -9.648 -5.555 -7.477 1 97.25 72 ARG A N 1
ATOM 546 C CA . ARG A 1 72 ? -9.328 -4.605 -6.414 1 97.25 72 ARG A CA 1
ATOM 547 C C . ARG A 1 72 ? -8.172 -5.113 -5.559 1 97.25 72 ARG A C 1
ATOM 549 O O . ARG A 1 72 ? -7.914 -6.316 -5.504 1 97.25 72 ARG A O 1
ATOM 556 N N . LEU A 1 73 ? -7.484 -4.207 -4.898 1 98.44 73 LEU A N 1
ATOM 557 C CA . LEU A 1 73 ? -6.504 -4.531 -3.867 1 98.44 73 LEU A CA 1
ATOM 558 C C . LEU A 1 73 ? -7.18 -5.168 -2.656 1 98.44 73 LEU A C 1
ATOM 560 O O . LEU A 1 73 ? -8.242 -4.711 -2.219 1 98.44 73 LEU A O 1
ATOM 564 N N . LEU A 1 74 ? -6.566 -6.211 -2.105 1 98.5 74 LEU A N 1
ATOM 565 C CA . LEU A 1 74 ? -7.117 -6.898 -0.94 1 98.5 74 LEU A CA 1
ATOM 566 C C . LEU A 1 74 ? -6.281 -6.609 0.303 1 98.5 74 LEU A C 1
ATOM 568 O O . LEU A 1 74 ? -6.828 -6.414 1.392 1 98.5 74 LEU A O 1
ATOM 572 N N . VAL A 1 75 ? -4.988 -6.605 0.084 1 98.81 75 VAL A N 1
ATOM 573 C CA . VAL A 1 75 ? -4.102 -6.535 1.241 1 98.81 75 VAL A CA 1
ATOM 574 C C . VAL A 1 75 ? -2.908 -5.637 0.926 1 98.81 75 VAL A C 1
ATOM 576 O O . VAL A 1 75 ? -2.338 -5.711 -0.165 1 98.81 75 VAL A O 1
ATOM 579 N N . THR A 1 76 ? -2.582 -4.766 1.794 1 98.88 76 THR A N 1
ATOM 580 C CA . THR A 1 76 ? -1.287 -4.109 1.925 1 98.88 76 THR A CA 1
ATOM 581 C C . THR A 1 76 ? -0.587 -4.543 3.209 1 98.88 76 THR A C 1
ATOM 583 O O . THR A 1 76 ? -1.117 -4.352 4.305 1 98.88 76 THR A O 1
ATOM 586 N N . ASP A 1 77 ? 0.609 -5.184 3.094 1 98.88 77 ASP A N 1
ATOM 587 C CA . ASP A 1 77 ? 1.289 -5.758 4.25 1 98.88 77 ASP A CA 1
ATOM 588 C C . ASP A 1 77 ? 2.734 -5.27 4.34 1 98.88 77 ASP A C 1
ATOM 590 O O . ASP A 1 77 ? 3.561 -5.602 3.486 1 98.88 77 ASP A O 1
ATOM 594 N N . TRP A 1 78 ? 3.027 -4.492 5.348 1 98.88 78 TRP A N 1
ATOM 595 C CA . TRP A 1 78 ? 4.41 -4.109 5.605 1 98.88 78 TRP A CA 1
ATOM 596 C C . TRP A 1 78 ? 5.152 -5.215 6.348 1 98.88 78 TRP A C 1
ATOM 598 O O . TRP A 1 78 ? 4.672 -5.719 7.367 1 98.88 78 TRP A O 1
ATOM 608 N N . VAL A 1 79 ? 6.238 -5.609 5.824 1 98.56 79 VAL A N 1
ATOM 609 C CA . VAL A 1 79 ? 7.098 -6.621 6.43 1 98.56 79 VAL A CA 1
ATOM 610 C C . VAL A 1 79 ? 8.375 -5.969 6.953 1 98.56 79 VAL A C 1
ATOM 612 O O . VAL A 1 79 ? 9.141 -5.387 6.184 1 98.56 79 VAL A O 1
ATOM 615 N N . PRO A 1 80 ? 8.602 -6.043 8.281 1 98 80 PRO A N 1
ATOM 616 C CA . PRO A 1 80 ? 9.812 -5.438 8.836 1 98 80 PRO A CA 1
ATOM 617 C C . PRO A 1 80 ? 11.086 -6.133 8.383 1 98 80 PRO A C 1
ATOM 619 O O . PRO A 1 80 ? 11.039 -7.258 7.871 1 98 80 PRO A O 1
ATOM 622 N N . PRO A 1 81 ? 12.164 -5.398 8.5 1 96.5 81 PRO A N 1
ATOM 623 C CA . PRO A 1 81 ? 13.43 -6.062 8.172 1 96.5 81 PRO A CA 1
ATOM 624 C C . PRO A 1 81 ? 13.75 -7.219 9.117 1 96.5 81 PRO A C 1
ATOM 626 O O . PRO A 1 81 ? 13.336 -7.211 10.273 1 96.5 81 PRO A O 1
ATOM 629 N N . ARG A 1 82 ? 14.359 -8.203 8.633 1 93.62 82 ARG A N 1
ATOM 630 C CA . ARG A 1 82 ? 14.938 -9.312 9.383 1 93.62 82 ARG A CA 1
ATOM 631 C C . ARG A 1 82 ? 16.391 -9.555 8.977 1 93.62 82 ARG A C 1
ATOM 633 O O . ARG A 1 82 ? 16.859 -9.008 7.969 1 93.62 82 ARG A O 1
ATOM 640 N N . PRO A 1 83 ? 17.094 -10.234 9.789 1 89.19 83 PRO A N 1
ATOM 641 C CA . PRO A 1 83 ? 18.469 -10.516 9.375 1 89.19 83 PRO A CA 1
ATOM 642 C C . PRO A 1 83 ? 18.562 -11.078 7.961 1 89.19 83 PRO A C 1
ATOM 644 O O . PRO A 1 83 ? 17.891 -12.062 7.641 1 89.19 83 PRO A O 1
ATOM 647 N N . GLY A 1 84 ? 19.297 -10.312 7.133 1 88 84 GLY A N 1
ATOM 648 C CA . GLY A 1 84 ? 19.516 -10.766 5.77 1 88 84 GLY A CA 1
ATOM 649 C C . GLY A 1 84 ? 18.375 -10.438 4.828 1 88 84 GLY A C 1
ATOM 650 O O . GLY A 1 84 ? 18.328 -10.93 3.703 1 88 84 GLY A O 1
ATOM 651 N N . ARG A 1 85 ? 17.438 -9.695 5.266 1 92.12 85 ARG A N 1
ATOM 652 C CA . ARG A 1 85 ? 16.312 -9.344 4.418 1 92.12 85 ARG A CA 1
ATOM 653 C C . ARG A 1 85 ? 15.828 -7.926 4.699 1 92.12 85 ARG A C 1
ATOM 655 O O . ARG A 1 85 ? 15.508 -7.586 5.844 1 92.12 85 ARG A O 1
ATOM 662 N N . THR A 1 86 ? 15.766 -7.125 3.678 1 95.25 86 THR A N 1
ATOM 663 C CA . THR A 1 86 ? 15.289 -5.754 3.826 1 95.25 86 THR A CA 1
ATOM 664 C C . THR A 1 86 ? 13.789 -5.723 4.078 1 95.25 86 THR A C 1
ATOM 666 O O . THR A 1 86 ? 13.086 -6.703 3.812 1 95.25 86 THR A O 1
ATOM 669 N N . GLU A 1 87 ? 13.297 -4.645 4.652 1 97.62 87 GLU A N 1
ATOM 670 C CA . GLU A 1 87 ? 11.859 -4.434 4.762 1 97.62 87 GLU A CA 1
ATOM 671 C C . GLU A 1 87 ? 11.211 -4.328 3.383 1 97.62 87 GLU A C 1
ATOM 673 O O . GLU A 1 87 ? 11.906 -4.156 2.377 1 97.62 87 GLU A O 1
ATOM 678 N N . GLY A 1 88 ? 9.906 -4.516 3.414 1 98 88 GLY A N 1
ATOM 679 C CA . GLY A 1 88 ? 9.156 -4.375 2.174 1 98 88 GLY A CA 1
ATOM 680 C C . GLY A 1 88 ? 7.672 -4.164 2.395 1 98 88 GLY A C 1
ATOM 681 O O . GLY A 1 88 ? 7.184 -4.27 3.521 1 98 88 GLY A O 1
ATOM 682 N N . LEU A 1 89 ? 7.027 -3.779 1.386 1 98.75 89 LEU A N 1
ATOM 683 C CA . LEU A 1 89 ? 5.57 -3.684 1.347 1 98.75 89 LEU A CA 1
ATOM 684 C C . LEU A 1 89 ? 4.992 -4.629 0.299 1 98.75 89 LEU A C 1
ATOM 686 O O . LEU A 1 89 ? 5.348 -4.547 -0.88 1 98.75 89 LEU A O 1
ATOM 690 N N . MET A 1 90 ? 4.133 -5.508 0.767 1 98.75 90 MET A N 1
ATOM 691 C CA . MET A 1 90 ? 3.545 -6.535 -0.09 1 98.75 90 MET A CA 1
ATOM 692 C C . MET A 1 90 ? 2.08 -6.227 -0.378 1 98.75 90 MET A C 1
ATOM 694 O O . MET A 1 90 ? 1.306 -5.953 0.541 1 98.75 90 MET A O 1
ATOM 698 N N . LEU A 1 91 ? 1.735 -6.25 -1.641 1 98.88 91 LEU A N 1
ATOM 699 C CA . LEU A 1 91 ? 0.354 -6.039 -2.062 1 98.88 91 LEU A CA 1
ATOM 700 C C . LEU A 1 91 ? -0.237 -7.316 -2.646 1 98.88 91 LEU A C 1
ATOM 702 O O . LEU A 1 91 ? 0.444 -8.047 -3.371 1 98.88 91 LEU A O 1
ATOM 706 N N . VAL A 1 92 ? -1.456 -7.602 -2.314 1 98.94 92 VAL A N 1
ATOM 707 C CA . VAL A 1 92 ? -2.191 -8.719 -2.896 1 98.94 92 VAL A CA 1
ATOM 708 C C . VAL A 1 92 ? -3.453 -8.203 -3.588 1 98.94 92 VAL A C 1
ATOM 710 O O . VAL A 1 92 ? -4.293 -7.559 -2.959 1 98.94 92 VAL A O 1
ATOM 713 N N . PHE A 1 93 ? -3.604 -8.469 -4.855 1 98.81 93 PHE A N 1
ATOM 714 C CA . PHE A 1 93 ? -4.789 -8.102 -5.621 1 98.81 93 PHE A CA 1
ATOM 715 C C . PHE A 1 93 ? -5.715 -9.297 -5.801 1 98.81 93 PHE A C 1
ATOM 717 O O . PHE A 1 93 ? -5.277 -10.445 -5.707 1 98.81 93 PHE A O 1
ATOM 724 N N . ASP A 1 94 ? -6.945 -9.016 -6.117 1 98.56 94 ASP A N 1
ATOM 725 C CA . ASP A 1 94 ? -7.965 -10.039 -6.332 1 98.56 94 ASP A CA 1
ATOM 726 C C . ASP A 1 94 ? -7.953 -10.523 -7.781 1 98.56 94 ASP A C 1
ATOM 728 O O . ASP A 1 94 ? -8.398 -9.82 -8.688 1 98.56 94 ASP A O 1
ATOM 732 N N . GLY A 1 95 ? -7.492 -11.703 -7.934 1 98 95 GLY A N 1
ATOM 733 C CA . GLY A 1 95 ? -7.457 -12.273 -9.266 1 98 95 GLY A CA 1
ATOM 734 C C . GLY A 1 95 ? -8.75 -12.969 -9.648 1 98 95 GLY A C 1
ATOM 735 O O . GLY A 1 95 ? -8.891 -13.445 -10.781 1 98 95 GLY A O 1
ATOM 736 N N . GLY A 1 96 ? -9.625 -13.102 -8.672 1 97.06 96 GLY A N 1
ATOM 737 C CA . GLY A 1 96 ? -10.93 -13.68 -8.945 1 97.06 96 GLY A CA 1
ATOM 738 C C . GLY A 1 96 ? -10.898 -15.195 -9.031 1 97.06 96 GLY A C 1
ATOM 739 O O . GLY A 1 96 ? -10.047 -15.844 -8.422 1 97.06 96 GLY A O 1
ATOM 740 N N . ILE A 1 97 ? -11.977 -15.742 -9.703 1 97.19 97 ILE A N 1
ATOM 741 C CA . ILE A 1 97 ? -12.18 -17.188 -9.852 1 97.19 97 ILE A CA 1
ATOM 742 C C . ILE A 1 97 ? -11.773 -17.609 -11.258 1 97.19 97 ILE A C 1
ATOM 744 O O . ILE A 1 97 ? -12.297 -17.094 -12.25 1 97.19 97 ILE A O 1
ATOM 748 N N . LEU A 1 98 ? -10.805 -18.547 -11.336 1 97.25 98 LEU A N 1
ATOM 749 C CA . LEU A 1 98 ? -10.438 -19.109 -12.633 1 97.25 98 LEU A CA 1
ATOM 750 C C . LEU A 1 98 ? -11.406 -20.219 -13.039 1 97.25 98 LEU A C 1
ATOM 752 O O . LEU A 1 98 ? -11.742 -21.078 -12.234 1 97.25 98 LEU A O 1
ATOM 756 N N . THR A 1 99 ? -11.781 -20.156 -14.242 1 95.81 99 THR A N 1
ATOM 757 C CA . THR A 1 99 ? -12.57 -21.234 -14.789 1 95.81 99 THR A CA 1
ATOM 758 C C . THR A 1 99 ? -11.703 -22.469 -15.031 1 95.81 99 THR A C 1
ATOM 760 O O . THR A 1 99 ? -10.477 -22.375 -15.094 1 95.81 99 THR A O 1
ATOM 763 N N . PRO A 1 100 ? -12.43 -23.625 -15.203 1 96.25 100 PRO A N 1
ATOM 764 C CA . PRO A 1 100 ? -11.672 -24.828 -15.555 1 96.25 100 PRO A CA 1
ATOM 765 C C . PRO A 1 100 ? -10.867 -24.656 -16.844 1 96.25 100 PRO A C 1
ATOM 767 O O . PRO A 1 100 ? -9.75 -25.172 -16.953 1 96.25 100 PRO A O 1
ATOM 770 N N . ARG A 1 101 ? -11.422 -23.953 -17.781 1 95.12 101 ARG A N 1
ATOM 771 C CA . ARG A 1 101 ? -10.734 -23.703 -19.047 1 95.12 101 ARG A CA 1
ATOM 772 C C . ARG A 1 101 ? -9.484 -22.859 -18.828 1 95.12 101 ARG A C 1
ATOM 774 O O . ARG A 1 101 ? -8.43 -23.156 -19.391 1 95.12 101 ARG A O 1
ATOM 781 N N . GLN A 1 102 ? -9.578 -21.844 -18.047 1 94.94 102 GLN A N 1
ATOM 782 C CA . GLN A 1 102 ? -8.422 -21.016 -17.719 1 94.94 102 GLN A CA 1
ATOM 783 C C . GLN A 1 102 ? -7.371 -21.812 -16.953 1 94.94 102 GLN A C 1
ATOM 785 O O . GLN A 1 102 ? -6.176 -21.688 -17.219 1 94.94 102 GLN A O 1
ATOM 790 N N . THR A 1 103 ? -7.863 -22.562 -16.016 1 96.56 103 THR A N 1
ATOM 791 C CA . THR A 1 103 ? -6.973 -23.391 -15.203 1 96.56 103 THR A CA 1
ATOM 792 C C . THR A 1 103 ? -6.184 -24.359 -16.078 1 96.56 103 THR A C 1
ATOM 794 O O . THR A 1 103 ? -4.98 -24.547 -15.875 1 96.56 103 THR A O 1
ATOM 797 N N . ALA A 1 104 ? -6.809 -24.938 -17.062 1 95.88 104 ALA A N 1
ATOM 798 C CA . ALA A 1 104 ? -6.191 -25.906 -17.953 1 95.88 104 ALA A CA 1
ATOM 799 C C . ALA A 1 104 ? -5.113 -25.266 -18.812 1 95.88 104 ALA A C 1
ATOM 801 O O . ALA A 1 104 ? -4.273 -25.953 -19.391 1 95.88 104 ALA A O 1
ATOM 802 N N . ARG A 1 105 ? -5.07 -23.969 -18.859 1 94.88 105 ARG A N 1
ATOM 803 C CA . ARG A 1 105 ? -4.133 -23.234 -19.703 1 94.88 105 ARG A CA 1
ATOM 804 C C . ARG A 1 105 ? -2.893 -22.812 -18.922 1 94.88 105 ARG A C 1
ATOM 806 O O . ARG A 1 105 ? -1.953 -22.266 -19.484 1 94.88 105 ARG A O 1
ATOM 813 N N . ILE A 1 106 ? -2.881 -23.078 -17.672 1 97 106 ILE A N 1
ATOM 814 C CA . ILE A 1 106 ? -1.744 -22.688 -16.844 1 97 106 ILE A CA 1
ATOM 815 C C . ILE A 1 106 ? -0.476 -23.359 -17.359 1 97 106 ILE A C 1
ATOM 817 O O . ILE A 1 106 ? -0.461 -24.562 -17.609 1 97 106 ILE A O 1
ATOM 821 N N . ARG A 1 107 ? 0.532 -22.609 -17.562 1 96.31 107 ARG A N 1
ATOM 822 C CA . ARG A 1 107 ? 1.868 -23.047 -17.969 1 96.31 107 ARG A CA 1
ATOM 823 C C . ARG A 1 107 ? 2.932 -22.438 -17.062 1 96.31 107 ARG A C 1
ATOM 825 O O . ARG A 1 107 ? 3.002 -21.203 -16.906 1 96.31 107 ARG A O 1
ATOM 832 N N . LEU A 1 108 ? 3.709 -23.281 -16.547 1 96.12 108 LEU A N 1
ATOM 833 C CA . LEU A 1 108 ? 4.723 -22.812 -15.609 1 96.12 108 LEU A CA 1
ATOM 834 C C . LEU A 1 108 ? 6.078 -22.672 -16.297 1 96.12 108 LEU A C 1
ATOM 836 O O . LEU A 1 108 ? 6.445 -23.516 -17.125 1 96.12 108 LEU A O 1
ATOM 840 N N . PRO A 1 109 ? 6.773 -21.672 -16.031 1 94.19 109 PRO A N 1
ATOM 841 C CA . PRO A 1 109 ? 8.195 -21.672 -16.375 1 94.19 109 PRO A CA 1
ATOM 842 C C . PRO A 1 109 ? 9.008 -22.672 -15.555 1 94.19 109 PRO A C 1
ATOM 844 O O . PRO A 1 109 ? 9.266 -22.438 -14.367 1 94.19 109 PRO A O 1
ATOM 847 N N . ALA A 1 110 ? 9.539 -23.609 -16.062 1 90.75 110 ALA A N 1
ATOM 848 C CA . ALA A 1 110 ? 10.109 -24.75 -15.375 1 90.75 110 ALA A CA 1
ATOM 849 C C . ALA A 1 110 ? 11.312 -24.344 -14.531 1 90.75 110 ALA A C 1
ATOM 851 O O . ALA A 1 110 ? 11.586 -24.969 -13.5 1 90.75 110 ALA A O 1
ATOM 852 N N . GLU A 1 111 ? 11.961 -23.359 -14.953 1 92.25 111 GLU A N 1
ATOM 853 C CA . GLU A 1 111 ? 13.156 -22.938 -14.242 1 92.25 111 GLU A CA 1
ATOM 854 C C . GLU A 1 111 ? 12.805 -22.25 -12.93 1 92.25 111 GLU A C 1
ATOM 856 O O . GLU A 1 111 ? 13.617 -22.203 -12.008 1 92.25 111 GLU A O 1
ATOM 861 N N . GLU A 1 112 ? 11.586 -21.766 -12.844 1 92.69 112 GLU A N 1
ATOM 862 C CA . GLU A 1 112 ? 11.195 -20.953 -11.695 1 92.69 112 GLU A CA 1
ATOM 863 C C . GLU A 1 112 ? 10.219 -21.703 -10.797 1 92.69 112 GLU A C 1
ATOM 865 O O . GLU A 1 112 ? 10.312 -21.625 -9.57 1 92.69 112 GLU A O 1
ATOM 870 N N . LEU A 1 113 ? 9.328 -22.422 -11.445 1 96.44 113 LEU A N 1
ATOM 871 C CA . LEU A 1 113 ? 8.266 -23.094 -10.711 1 96.44 113 LEU A CA 1
ATOM 872 C C . LEU A 1 113 ? 8.195 -24.562 -11.094 1 96.44 113 LEU A C 1
ATOM 874 O O . LEU A 1 113 ? 8.242 -24.906 -12.281 1 96.44 113 LEU A O 1
ATOM 878 N N . ARG A 1 114 ? 8.055 -25.375 -10.023 1 95.38 114 ARG A N 1
ATOM 879 C CA . ARG A 1 114 ? 8.031 -26.797 -10.32 1 95.38 114 ARG A CA 1
ATOM 880 C C . ARG A 1 114 ? 6.609 -27.344 -10.258 1 95.38 114 ARG A C 1
ATOM 882 O O . ARG A 1 114 ? 6.359 -28.484 -10.664 1 95.38 114 ARG A O 1
ATOM 889 N N . GLY A 1 115 ? 5.641 -26.547 -9.742 1 96.31 115 GLY A N 1
ATOM 890 C CA . GLY A 1 115 ? 4.258 -26.984 -9.695 1 96.31 115 GLY A CA 1
ATOM 891 C C . GLY A 1 115 ? 3.307 -25.938 -9.172 1 96.31 115 GLY A C 1
ATOM 892 O O . GLY A 1 115 ? 3.719 -24.812 -8.891 1 96.31 115 GLY A O 1
ATOM 893 N N . TRP A 1 116 ? 2.08 -26.281 -9.234 1 97.81 116 TRP A N 1
ATOM 894 C CA . TRP A 1 116 ? 1.021 -25.484 -8.617 1 97.81 116 TRP A CA 1
ATOM 895 C C . TRP A 1 116 ? -0.103 -26.391 -8.102 1 97.81 116 TRP A C 1
ATOM 897 O O . TRP A 1 116 ? -0.189 -27.547 -8.484 1 97.81 116 TRP A O 1
ATOM 907 N N . ALA A 1 117 ? -0.933 -25.844 -7.191 1 98.25 117 ALA A N 1
ATOM 908 C CA . ALA A 1 117 ? -2.049 -26.609 -6.645 1 98.25 117 ALA A CA 1
ATOM 909 C C . ALA A 1 117 ? -3.154 -25.688 -6.141 1 98.25 117 ALA A C 1
ATOM 911 O O . ALA A 1 117 ? -2.881 -24.578 -5.664 1 98.25 117 ALA A O 1
ATOM 912 N N . TRP A 1 118 ? -4.324 -26.172 -6.285 1 98.62 118 TRP A N 1
ATOM 913 C CA . TRP A 1 118 ? -5.43 -25.609 -5.52 1 98.62 118 TRP A CA 1
ATOM 914 C C . TRP A 1 118 ? -5.398 -26.094 -4.074 1 98.62 118 TRP A C 1
ATOM 916 O O . TRP A 1 118 ? -5.367 -27.297 -3.824 1 98.62 118 TRP A O 1
ATOM 926 N N . CYS A 1 119 ? -5.461 -25.141 -3.146 1 98.75 119 CYS A N 1
A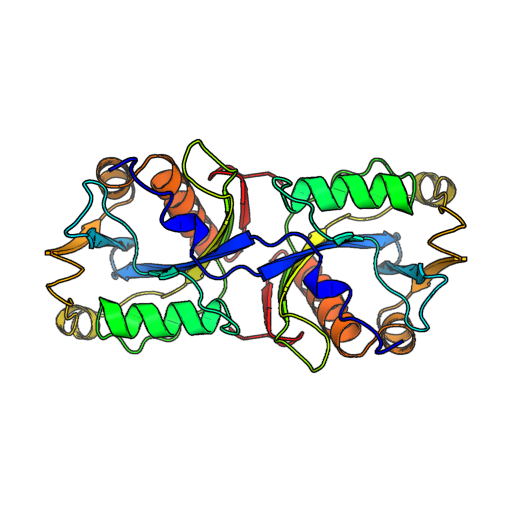TOM 927 C CA . CYS A 1 119 ? -5.395 -25.5 -1.734 1 98.75 119 CYS A CA 1
ATOM 928 C C . CYS A 1 119 ? -6.52 -24.844 -0.948 1 98.75 119 CYS A C 1
ATOM 930 O O . CYS A 1 119 ? -6.836 -23.672 -1.175 1 98.75 119 CYS A O 1
ATOM 932 N N . THR A 1 120 ? -7.125 -25.641 -0.023 1 98.44 120 THR A N 1
ATOM 933 C CA . THR A 1 120 ? -7.945 -25.016 1.008 1 98.44 120 THR A CA 1
ATOM 934 C C . THR A 1 120 ? -7.086 -24.156 1.936 1 98.44 120 THR A C 1
ATOM 936 O O . THR A 1 120 ? -5.855 -24.234 1.896 1 98.44 120 THR A O 1
ATOM 939 N N . GLU A 1 121 ? -7.77 -23.328 2.713 1 97.19 121 GLU A N 1
ATOM 940 C CA . GLU A 1 121 ? -7.004 -22.484 3.629 1 97.19 121 GLU A CA 1
ATOM 941 C C . GLU A 1 121 ? -6.164 -23.328 4.582 1 97.19 121 GLU A C 1
ATOM 943 O O . GLU A 1 121 ? -4.988 -23.031 4.812 1 97.19 121 GLU A O 1
ATOM 948 N N . PRO A 1 122 ? -6.719 -24.406 5.109 1 97.75 122 PRO A N 1
ATOM 949 C CA . PRO A 1 122 ? -5.883 -25.25 5.961 1 97.75 122 PRO A CA 1
ATOM 950 C C . PRO A 1 122 ? -4.703 -25.859 5.207 1 97.75 122 PRO A C 1
ATOM 952 O O . PRO A 1 122 ? -3.588 -25.906 5.73 1 97.75 122 PRO A O 1
ATOM 955 N N . GLU A 1 123 ? -4.91 -26.359 4.047 1 98.38 123 GLU A N 1
ATOM 956 C CA . GLU A 1 123 ? -3.826 -26.906 3.238 1 98.38 123 GLU A CA 1
ATOM 957 C C . GLU A 1 123 ? -2.766 -25.844 2.947 1 98.38 123 GLU A C 1
ATOM 959 O O . GLU A 1 123 ? -1.566 -26.141 2.998 1 98.38 123 GLU A O 1
ATOM 964 N N . ALA A 1 124 ? -3.23 -24.656 2.58 1 98.25 124 ALA A N 1
ATOM 965 C CA . ALA A 1 124 ? -2.311 -23.547 2.33 1 98.25 124 ALA A CA 1
ATOM 966 C C . ALA A 1 124 ? -1.437 -23.281 3.551 1 98.25 124 ALA A C 1
ATOM 968 O O . ALA A 1 124 ? -0.23 -23.047 3.42 1 98.25 124 ALA A O 1
ATOM 969 N N . GLY A 1 125 ? -2.078 -23.281 4.707 1 97.44 125 GLY A N 1
ATOM 970 C CA . GLY A 1 125 ? -1.352 -23.047 5.945 1 97.44 125 GLY A CA 1
ATOM 971 C C . GLY A 1 125 ? -0.214 -24.031 6.168 1 97.44 125 GLY A C 1
ATOM 972 O O . GLY A 1 125 ? 0.779 -23.688 6.816 1 97.44 125 GLY A O 1
ATOM 973 N N . GLU A 1 126 ? -0.281 -25.203 5.613 1 97.44 126 GLU A N 1
ATOM 974 C CA . GLU A 1 126 ? 0.74 -26.25 5.758 1 97.44 126 GLU A CA 1
ATOM 975 C C . GLU A 1 126 ? 1.881 -26.031 4.766 1 97.44 126 GLU A C 1
ATOM 977 O O . GLU A 1 126 ? 2.994 -26.516 4.984 1 97.44 126 GLU A O 1
ATOM 982 N N . ARG A 1 127 ? 1.586 -25.344 3.709 1 97.88 127 ARG A N 1
ATOM 983 C CA . ARG A 1 127 ? 2.545 -25.25 2.613 1 97.88 127 ARG A CA 1
ATOM 984 C C . ARG A 1 127 ? 3.258 -23.906 2.621 1 97.88 127 ARG A C 1
ATOM 986 O O . ARG A 1 127 ? 4.391 -23.797 2.15 1 97.88 127 ARG A O 1
ATOM 993 N N . LEU A 1 128 ? 2.615 -22.906 3.137 1 98.38 128 LEU A N 1
ATOM 994 C CA . LEU A 1 128 ? 3.135 -21.547 3.131 1 98.38 128 LEU A CA 1
ATOM 995 C C . LEU A 1 128 ? 3.951 -21.266 4.391 1 98.38 128 LEU A C 1
ATOM 997 O O . LEU A 1 128 ? 3.781 -21.938 5.406 1 98.38 128 LEU A O 1
ATOM 1001 N N . SER A 1 129 ? 4.93 -20.297 4.309 1 97.38 129 SER A N 1
ATOM 1002 C CA . SER A 1 129 ? 5.496 -19.766 5.543 1 97.38 129 SER A CA 1
ATOM 1003 C C . SER A 1 129 ? 4.41 -19.203 6.449 1 97.38 129 SER A C 1
ATOM 1005 O O . SER A 1 129 ? 3.338 -18.812 5.977 1 97.38 129 SER A O 1
ATOM 1007 N N . GLY A 1 130 ? 4.652 -19.094 7.719 1 97.62 130 GLY A N 1
ATOM 1008 C CA . GLY A 1 130 ? 3.695 -18.516 8.641 1 97.62 130 GLY A CA 1
ATOM 1009 C C . GLY A 1 130 ? 3.227 -17.125 8.227 1 97.62 130 GLY A C 1
ATOM 1010 O O . GLY A 1 130 ? 2.033 -16.828 8.289 1 97.62 130 GLY A O 1
ATOM 1011 N N . LEU A 1 131 ? 4.145 -16.297 7.871 1 97.81 131 LEU A N 1
ATOM 1012 C CA . LEU A 1 131 ? 3.832 -14.938 7.434 1 97.81 131 LEU A CA 1
ATOM 1013 C C . LEU A 1 131 ? 2.9 -14.961 6.227 1 97.81 131 LEU A C 1
ATOM 1015 O O . LEU A 1 131 ? 1.873 -14.273 6.219 1 97.81 131 LEU A O 1
ATOM 1019 N N . LEU A 1 132 ? 3.275 -15.695 5.207 1 98.44 132 LEU A N 1
ATOM 1020 C CA . LEU A 1 132 ? 2.465 -15.711 3.994 1 98.44 132 LEU A CA 1
ATOM 1021 C C . LEU A 1 132 ? 1.106 -16.344 4.258 1 98.44 132 LEU A C 1
ATOM 1023 O O . LEU A 1 132 ? 0.1 -15.938 3.674 1 98.44 132 LEU A O 1
ATOM 1027 N N . ALA A 1 133 ? 1.062 -17.344 5.125 1 98.62 133 ALA A N 1
ATOM 1028 C CA . ALA A 1 133 ? -0.212 -17.969 5.5 1 98.62 133 ALA A CA 1
ATOM 1029 C C . ALA A 1 133 ? -1.15 -16.938 6.125 1 98.62 133 ALA A C 1
ATOM 1031 O O . ALA A 1 133 ? -2.338 -16.891 5.797 1 98.62 133 ALA A O 1
ATOM 1032 N N . ARG A 1 134 ? -0.648 -16.125 7.051 1 98.62 134 ARG A N 1
ATOM 1033 C CA . ARG A 1 134 ? -1.457 -15.07 7.656 1 98.62 134 ARG A CA 1
ATOM 1034 C C . ARG A 1 134 ? -1.938 -14.078 6.605 1 98.62 134 ARG A C 1
ATOM 1036 O O . ARG A 1 134 ? -3.1 -13.664 6.617 1 98.62 134 ARG A O 1
ATOM 1043 N N . ARG A 1 135 ? -1.037 -13.719 5.719 1 98.75 135 ARG A N 1
ATOM 1044 C CA . ARG A 1 135 ? -1.367 -12.734 4.688 1 98.75 135 ARG A CA 1
ATOM 1045 C C . ARG A 1 135 ? -2.461 -13.266 3.766 1 98.75 135 ARG A C 1
ATOM 1047 O O . ARG A 1 135 ? -3.395 -12.539 3.422 1 98.75 135 ARG A O 1
ATOM 1054 N N . ILE A 1 136 ? -2.354 -14.523 3.369 1 98.62 136 ILE A N 1
ATOM 1055 C CA . ILE A 1 136 ? -3.32 -15.117 2.453 1 98.62 136 ILE A CA 1
ATOM 1056 C C . ILE A 1 136 ? -4.664 -15.281 3.156 1 98.62 136 ILE A C 1
ATOM 1058 O O . ILE A 1 136 ? -5.719 -15.039 2.561 1 98.62 136 ILE A O 1
ATOM 1062 N N . ALA A 1 137 ? -4.613 -15.703 4.387 1 98.44 137 ALA A N 1
ATOM 1063 C CA . ALA A 1 137 ? -5.855 -15.789 5.148 1 98.44 137 ALA A CA 1
ATOM 10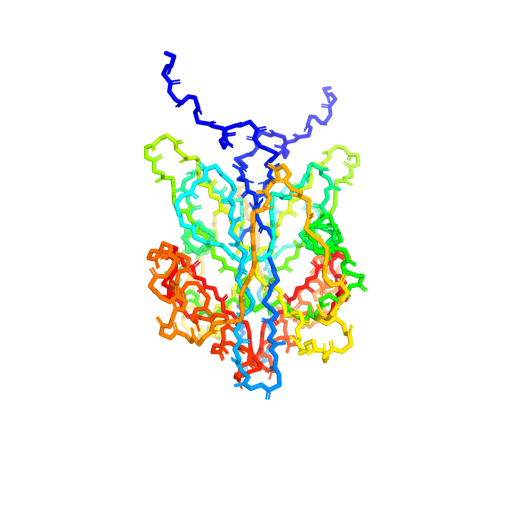64 C C . ALA A 1 137 ? -6.551 -14.438 5.219 1 98.44 137 ALA A C 1
ATOM 1066 O O . ALA A 1 137 ? -7.773 -14.344 5.066 1 98.44 137 ALA A O 1
ATOM 1067 N N . ALA A 1 138 ? -5.793 -13.414 5.43 1 98.56 138 ALA A N 1
ATOM 1068 C CA . ALA A 1 138 ? -6.34 -12.055 5.461 1 98.56 138 ALA A CA 1
ATOM 1069 C C . ALA A 1 138 ? -6.918 -11.672 4.105 1 98.56 138 ALA A C 1
ATOM 1071 O O . ALA A 1 138 ? -7.965 -11.016 4.031 1 98.56 138 ALA A O 1
ATOM 1072 N N . ALA A 1 139 ? -6.23 -12.031 3.061 1 98.69 139 ALA A N 1
ATOM 1073 C CA . ALA A 1 139 ? -6.699 -11.719 1.713 1 98.69 139 ALA A CA 1
ATOM 1074 C C . ALA A 1 139 ? -8.031 -12.414 1.424 1 98.69 139 ALA A C 1
ATOM 1076 O O . ALA A 1 139 ? -8.938 -11.805 0.843 1 98.69 139 ALA A O 1
ATOM 1077 N N . VAL A 1 140 ? -8.094 -13.656 1.836 1 98.44 140 VAL A N 1
ATOM 1078 C CA . VAL A 1 140 ? -9.328 -14.414 1.636 1 98.44 140 VAL A CA 1
ATOM 1079 C C . VAL A 1 140 ? -10.469 -13.75 2.393 1 98.44 140 VAL A C 1
ATOM 1081 O O . VAL A 1 140 ? -11.562 -13.57 1.847 1 98.44 140 VAL A O 1
ATOM 1084 N N . ARG A 1 141 ? -10.25 -13.375 3.568 1 97.69 141 ARG A N 1
ATOM 1085 C CA . ARG A 1 141 ? -11.273 -12.711 4.371 1 97.69 141 ARG A CA 1
ATOM 1086 C C . ARG A 1 141 ? -11.648 -11.359 3.771 1 97.69 141 ARG A C 1
ATOM 1088 O O . ARG A 1 141 ? -12.828 -11.008 3.717 1 97.69 141 ARG A O 1
ATOM 1095 N N . ALA A 1 142 ? -10.633 -10.609 3.414 1 97.81 142 ALA A N 1
ATOM 1096 C CA . ALA A 1 142 ? -10.867 -9.305 2.799 1 97.81 142 ALA A CA 1
ATOM 1097 C C . ALA A 1 142 ? -11.773 -9.43 1.577 1 97.81 142 ALA A C 1
ATOM 1099 O O . ALA A 1 142 ? -12.688 -8.625 1.389 1 97.81 142 ALA A O 1
ATOM 1100 N N . ARG A 1 143 ? -11.484 -10.391 0.796 1 97.44 143 ARG A N 1
ATOM 1101 C CA . ARG A 1 143 ? -12.305 -10.625 -0.386 1 97.44 143 ARG A CA 1
ATOM 1102 C C . ARG A 1 143 ? -13.758 -10.898 0.002 1 97.44 143 ARG A C 1
ATOM 1104 O O . ARG A 1 143 ? -14.68 -10.32 -0.574 1 97.44 143 ARG A O 1
ATOM 1111 N N . ALA A 1 144 ? -13.938 -11.781 0.924 1 96.5 144 ALA A N 1
ATOM 1112 C CA . ALA A 1 144 ? -15.273 -12.172 1.366 1 96.5 144 ALA A CA 1
ATOM 1113 C C . ALA A 1 144 ? -16.031 -10.969 1.927 1 96.5 144 ALA A C 1
ATOM 1115 O O . ALA A 1 144 ? -17.25 -10.875 1.777 1 96.5 144 ALA A O 1
ATOM 1116 N N . GLU A 1 145 ? -15.328 -10.062 2.488 1 95.31 145 GLU A N 1
ATOM 1117 C CA . GLU A 1 145 ? -15.945 -8.914 3.152 1 95.31 145 GLU A CA 1
ATOM 1118 C C . GLU A 1 145 ? -15.984 -7.699 2.232 1 95.31 145 GLU A C 1
ATOM 1120 O O . GLU A 1 145 ? -16.406 -6.617 2.643 1 95.31 145 GLU A O 1
ATOM 1125 N N . HIS A 1 146 ? -15.547 -7.832 1.024 1 93.44 146 HIS A N 1
ATOM 1126 C CA . HIS A 1 146 ? -15.531 -6.766 0.032 1 93.44 146 HIS A CA 1
ATOM 1127 C C . HIS A 1 146 ? -14.812 -5.531 0.561 1 93.44 146 HIS A C 1
ATOM 1129 O O . HIS A 1 146 ? -15.312 -4.414 0.45 1 93.44 146 HIS A O 1
ATOM 1135 N N . ARG A 1 147 ? -13.695 -5.82 1.174 1 92.62 147 ARG A N 1
ATOM 1136 C CA . ARG A 1 147 ? -12.859 -4.734 1.67 1 92.62 147 ARG A CA 1
ATOM 1137 C C . ARG A 1 147 ? -11.383 -5.031 1.438 1 92.62 147 ARG A C 1
ATOM 1139 O O . ARG A 1 147 ? -11.023 -6.117 0.976 1 92.62 147 ARG A O 1
ATOM 1146 N N . ALA A 1 148 ? -10.531 -4.051 1.668 1 96.06 148 ALA A N 1
ATOM 1147 C CA . ALA A 1 148 ? -9.086 -4.23 1.747 1 96.06 148 ALA A CA 1
ATOM 1148 C C . ALA A 1 148 ? -8.586 -4.008 3.172 1 96.06 148 ALA A C 1
ATOM 1150 O O . ALA A 1 148 ? -9.219 -3.299 3.957 1 96.06 148 ALA A O 1
ATOM 1151 N N . VAL A 1 149 ? -7.43 -4.648 3.455 1 97.69 149 VAL A N 1
ATOM 1152 C CA . VAL A 1 149 ? -6.93 -4.508 4.82 1 97.69 149 VAL A CA 1
ATOM 1153 C C . VAL A 1 149 ? -5.438 -4.176 4.793 1 97.69 149 VAL A C 1
ATOM 1155 O O . VAL A 1 149 ? -4.738 -4.512 3.834 1 97.69 149 VAL A O 1
ATOM 1158 N N . TYR A 1 150 ? -5.027 -3.475 5.801 1 98.75 150 TYR A N 1
ATOM 1159 C CA . TYR A 1 150 ? -3.623 -3.172 6.059 1 98.75 150 TYR A CA 1
ATOM 1160 C C . TYR A 1 150 ? -3.059 -4.078 7.145 1 98.75 150 TYR A C 1
ATOM 1162 O O . TYR A 1 150 ? -3.654 -4.223 8.211 1 98.75 150 TYR A O 1
ATOM 1170 N N . LEU A 1 151 ? -1.944 -4.672 6.859 1 98.88 151 LEU A N 1
ATOM 1171 C CA . LEU A 1 151 ? -1.264 -5.57 7.789 1 98.88 151 LEU A CA 1
ATOM 1172 C C . LEU A 1 151 ? 0.172 -5.113 8.031 1 98.88 151 LEU A C 1
ATOM 1174 O O . LEU A 1 151 ? 0.759 -4.426 7.188 1 98.88 151 LEU A O 1
ATOM 1178 N N . GLU A 1 152 ? 0.681 -5.504 9.156 1 98.75 152 GLU A N 1
ATOM 1179 C CA . GLU A 1 152 ? 2.117 -5.5 9.422 1 98.75 152 GLU A CA 1
ATOM 1180 C C . GLU A 1 152 ? 2.602 -6.879 9.852 1 98.75 152 GLU A C 1
ATOM 1182 O O . GLU A 1 152 ? 2.158 -7.406 10.875 1 98.75 152 GLU A O 1
ATOM 1187 N N . ASN A 1 153 ? 3.414 -7.414 9.039 1 98.38 153 ASN A N 1
ATOM 1188 C CA . ASN A 1 153 ? 3.941 -8.758 9.258 1 98.38 153 ASN A CA 1
ATOM 1189 C C . ASN A 1 153 ? 2.824 -9.797 9.305 1 98.38 153 ASN A C 1
ATOM 1191 O O . ASN A 1 153 ? 2.869 -10.719 10.117 1 98.38 153 ASN A O 1
ATOM 1195 N N . GLY A 1 154 ? 1.825 -9.555 8.547 1 98.5 154 GLY A N 1
ATOM 1196 C CA . GLY A 1 154 ? 0.724 -10.5 8.43 1 98.5 154 GLY A CA 1
ATOM 1197 C C . GLY A 1 154 ? -0.348 -10.297 9.484 1 98.5 154 GLY A C 1
ATOM 1198 O O . GLY A 1 154 ? -1.339 -11.031 9.523 1 98.5 154 GLY A O 1
ATOM 1199 N N . PHE A 1 155 ? -0.226 -9.305 10.305 1 98.38 155 PHE A N 1
ATOM 1200 C CA . PHE A 1 155 ? -1.192 -9.07 11.375 1 98.38 155 PHE A CA 1
ATOM 1201 C C . PHE A 1 155 ? -1.961 -7.773 11.133 1 98.38 155 PHE A C 1
ATOM 1203 O O . PHE A 1 155 ? -1.381 -6.77 10.711 1 98.38 155 PHE A O 1
ATOM 1210 N N . LEU A 1 156 ? -3.248 -7.809 11.398 1 97.56 156 LEU A N 1
ATOM 1211 C CA . LEU A 1 156 ? -4.082 -6.617 11.289 1 97.56 156 LEU A CA 1
ATOM 1212 C C . LEU A 1 156 ? -3.605 -5.535 12.25 1 97.56 156 LEU A C 1
ATOM 1214 O O . LEU A 1 156 ? -3.268 -5.824 13.398 1 97.56 156 LEU A O 1
ATOM 1218 N N . VAL A 1 157 ? -3.508 -4.297 11.914 1 96 157 VAL A N 1
ATOM 1219 C CA . VAL A 1 157 ? -3.053 -3.193 12.75 1 96 157 VAL A CA 1
ATOM 1220 C C . VAL A 1 157 ? -4.242 -2.316 13.141 1 96 157 VAL A C 1
ATOM 1222 O O . VAL A 1 157 ? -4.293 -1.79 14.258 1 96 157 VAL A O 1
ATOM 1225 N N . ALA A 1 158 ? -5.113 -2.076 12.242 1 86.88 158 ALA A N 1
ATOM 1226 C CA . ALA A 1 158 ? -6.254 -1.211 12.531 1 86.88 158 ALA A CA 1
ATOM 1227 C C . ALA A 1 158 ? -7.469 -1.61 11.695 1 86.88 158 ALA A C 1
ATOM 1229 O O . ALA A 1 158 ? -7.324 -2.193 10.617 1 86.88 158 ALA A O 1
ATOM 1230 N N . MET B 1 1 ? 30.281 -18.469 0.468 1 32.75 1 MET B N 1
ATOM 1231 C CA . MET B 1 1 ? 29.734 -17.234 -0.059 1 32.75 1 MET B CA 1
ATOM 1232 C C . MET B 1 1 ? 28.625 -16.703 0.851 1 32.75 1 MET B C 1
ATOM 1234 O O . MET B 1 1 ? 27.672 -17.422 1.164 1 32.75 1 MET B O 1
ATOM 1238 N N . THR B 1 2 ? 28.734 -15.883 1.745 1 39.97 2 THR B N 1
ATOM 1239 C CA . THR B 1 2 ? 27.859 -15.281 2.742 1 39.97 2 THR B CA 1
ATOM 1240 C C . THR B 1 2 ? 26.5 -14.938 2.133 1 39.97 2 THR B C 1
ATOM 1242 O O . THR B 1 2 ? 26.422 -14.469 0.994 1 39.97 2 THR B O 1
ATOM 1245 N N . ASP B 1 3 ? 25.375 -15.773 2.254 1 45.81 3 ASP B N 1
ATOM 1246 C CA . ASP B 1 3 ? 24.062 -15.766 1.625 1 45.81 3 ASP B CA 1
ATOM 1247 C C . ASP B 1 3 ? 23.547 -14.344 1.445 1 45.81 3 ASP B C 1
ATOM 1249 O O . ASP B 1 3 ? 23.234 -13.664 2.424 1 45.81 3 ASP B O 1
ATOM 1253 N N . ALA B 1 4 ? 24.25 -13.5 0.609 1 58.16 4 ALA B N 1
ATOM 1254 C CA . ALA B 1 4 ? 23.984 -12.117 0.243 1 58.16 4 ALA B CA 1
ATOM 1255 C C . ALA B 1 4 ? 22.484 -11.852 0.141 1 58.16 4 ALA B C 1
ATOM 1257 O O . ALA B 1 4 ? 21.75 -12.625 -0.48 1 58.16 4 ALA B O 1
ATOM 1258 N N . ASP B 1 5 ? 21.984 -11 1.013 1 75.5 5 ASP B N 1
ATOM 1259 C CA . ASP B 1 5 ? 20.609 -10.508 1.053 1 75.5 5 ASP B CA 1
ATOM 1260 C C . ASP B 1 5 ? 20.125 -10.148 -0.346 1 75.5 5 ASP B C 1
ATOM 1262 O O . ASP B 1 5 ? 20.219 -9 -0.768 1 75.5 5 ASP B O 1
ATOM 1266 N N . PHE B 1 6 ? 19.688 -11.102 -1.213 1 85.19 6 PHE B N 1
ATOM 1267 C CA . PHE B 1 6 ? 19.141 -10.867 -2.547 1 85.19 6 PHE B CA 1
ATOM 1268 C C . PHE B 1 6 ? 18.141 -9.711 -2.533 1 85.19 6 PHE B C 1
ATOM 1270 O O . PHE B 1 6 ? 18.094 -8.914 -3.473 1 85.19 6 PHE B O 1
ATOM 1277 N N . THR B 1 7 ? 17.5 -9.492 -1.432 1 85.88 7 THR B N 1
ATOM 1278 C CA . THR B 1 7 ? 16.453 -8.469 -1.363 1 85.88 7 THR B CA 1
ATOM 1279 C C . THR B 1 7 ? 17.078 -7.07 -1.406 1 85.88 7 THR B C 1
ATOM 1281 O O . THR B 1 7 ? 16.391 -6.094 -1.739 1 85.88 7 THR B O 1
ATOM 1284 N N . ALA B 1 8 ? 18.312 -6.941 -1.119 1 84.69 8 ALA B N 1
ATOM 1285 C CA . ALA B 1 8 ? 18.984 -5.648 -1.125 1 84.69 8 ALA B CA 1
ATOM 1286 C C . ALA B 1 8 ? 19.188 -5.141 -2.551 1 84.69 8 ALA B C 1
ATOM 1288 O O . ALA B 1 8 ? 19.438 -3.953 -2.764 1 84.69 8 ALA B O 1
ATOM 1289 N N . THR B 1 9 ? 19.062 -6.043 -3.443 1 88.62 9 THR B N 1
ATOM 1290 C CA . THR B 1 9 ? 19.328 -5.664 -4.828 1 88.62 9 THR B CA 1
ATOM 1291 C C . THR B 1 9 ? 18.031 -5.305 -5.547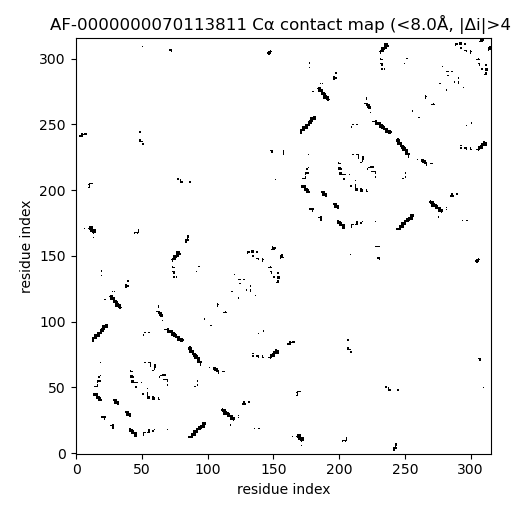 1 88.62 9 THR B C 1
ATOM 1293 O O . THR B 1 9 ? 18.062 -4.785 -6.664 1 88.62 9 THR B O 1
ATOM 1296 N N . LEU B 1 10 ? 16.938 -5.551 -4.992 1 93.88 10 LEU B N 1
ATOM 1297 C CA . LEU B 1 10 ? 15.641 -5.324 -5.621 1 93.88 10 LEU B CA 1
ATOM 1298 C C . LEU B 1 10 ? 15.312 -3.836 -5.676 1 93.88 10 LEU B C 1
ATOM 1300 O O . LEU B 1 10 ? 15.703 -3.078 -4.781 1 93.88 10 LEU B O 1
ATOM 1304 N N . PRO B 1 11 ? 14.562 -3.453 -6.727 1 95.75 11 PRO B N 1
ATOM 1305 C CA . PRO B 1 11 ? 14.109 -2.061 -6.781 1 95.75 11 PRO B CA 1
ATOM 1306 C C . PRO B 1 11 ? 13.305 -1.656 -5.551 1 95.75 11 PRO B C 1
ATOM 1308 O O . PRO B 1 11 ? 12.57 -2.477 -4.992 1 95.75 11 PRO B O 1
ATOM 1311 N N . ARG B 1 12 ? 13.484 -0.367 -5.211 1 96.5 12 ARG B N 1
ATOM 1312 C CA . ARG B 1 12 ? 12.797 0.178 -4.047 1 96.5 12 ARG B CA 1
ATOM 1313 C C . ARG B 1 12 ? 12.07 1.471 -4.395 1 96.5 12 ARG B C 1
ATOM 1315 O O . ARG B 1 12 ? 12.422 2.145 -5.367 1 96.5 12 ARG B O 1
ATOM 1322 N N . LYS B 1 13 ? 11.086 1.757 -3.611 1 97.62 13 LYS B N 1
ATOM 1323 C CA . LYS B 1 13 ? 10.312 2.979 -3.797 1 97.62 13 LYS B CA 1
ATOM 1324 C C . LYS B 1 13 ? 10.172 3.748 -2.486 1 97.62 13 LYS B C 1
ATOM 1326 O O . LYS B 1 13 ? 10.109 3.146 -1.413 1 97.62 13 LYS B O 1
ATOM 1331 N N . ARG B 1 14 ? 10.133 5.074 -2.617 1 97.62 14 ARG B N 1
ATOM 1332 C CA . ARG B 1 14 ? 9.812 5.859 -1.431 1 97.62 14 ARG B CA 1
ATOM 1333 C C . ARG B 1 14 ? 8.352 5.676 -1.029 1 97.62 14 ARG B C 1
ATOM 1335 O O . ARG B 1 14 ? 7.527 5.273 -1.848 1 97.62 14 ARG B O 1
ATOM 1342 N N . MET B 1 15 ? 8.07 6.02 0.23 1 98.44 15 MET B N 1
ATOM 1343 C CA . MET B 1 15 ? 6.695 5.914 0.712 1 98.44 15 MET B CA 1
ATOM 1344 C C . MET B 1 15 ? 6.301 7.16 1.499 1 98.44 15 MET B C 1
ATOM 1346 O O . MET B 1 15 ? 7.133 7.754 2.188 1 98.44 15 MET B O 1
ATOM 1350 N N . GLY B 1 16 ? 5.102 7.551 1.303 1 98.38 16 GLY B N 1
ATOM 1351 C CA . GLY B 1 16 ? 4.453 8.531 2.158 1 98.38 16 GLY B CA 1
ATOM 1352 C C . GLY B 1 16 ? 3.26 7.973 2.91 1 98.38 16 GLY B C 1
ATOM 1353 O O . GLY B 1 16 ? 2.598 7.051 2.432 1 98.38 16 GLY B O 1
ATOM 1354 N N . SER B 1 17 ? 3.045 8.438 4.023 1 98.75 17 SER B N 1
ATOM 1355 C CA . SER B 1 17 ? 1.902 8.062 4.855 1 98.75 17 SER B CA 1
ATOM 1356 C C . SER B 1 17 ? 1.17 9.297 5.367 1 98.75 17 SER B C 1
ATOM 1358 O O . SER B 1 17 ? 1.795 10.234 5.879 1 98.75 17 SER B O 1
ATOM 1360 N N . ALA B 1 18 ? -0.088 9.297 5.172 1 98.62 18 ALA B N 1
ATOM 1361 C CA . ALA B 1 18 ? -0.915 10.445 5.535 1 98.62 18 ALA B CA 1
ATOM 1362 C C . ALA B 1 18 ? -2.178 10 6.266 1 98.62 18 ALA B C 1
ATOM 1364 O O . ALA B 1 18 ? -2.467 8.805 6.352 1 98.62 18 ALA B O 1
ATOM 1365 N N . VAL B 1 19 ? -2.895 10.953 6.82 1 98.69 19 VAL B N 1
ATOM 1366 C CA . VAL B 1 19 ? -4.094 10.68 7.605 1 98.69 19 VAL B CA 1
ATOM 1367 C C . VAL B 1 19 ? -5.215 11.633 7.184 1 98.69 19 VAL B C 1
ATOM 1369 O O . VAL B 1 19 ? -5.02 12.844 7.129 1 98.69 19 VAL B O 1
ATOM 1372 N N . LEU B 1 20 ? -6.297 11.07 6.848 1 98.81 20 LEU B N 1
ATOM 1373 C CA . LEU B 1 20 ? -7.496 11.859 6.578 1 98.81 20 LEU B CA 1
ATOM 1374 C C . LEU B 1 20 ? -8.242 12.18 7.871 1 98.81 20 LEU B C 1
ATOM 1376 O O . LEU B 1 20 ? -8.805 11.281 8.508 1 98.81 20 LEU B O 1
ATOM 1380 N N . LEU B 1 21 ? -8.227 13.398 8.25 1 98.62 21 LEU B N 1
ATOM 1381 C CA . LEU B 1 21 ? -8.953 13.875 9.422 1 98.62 21 LEU B CA 1
ATOM 1382 C C . LEU B 1 21 ? -10.164 14.695 9.008 1 98.62 21 LEU B C 1
ATOM 1384 O O . LEU B 1 21 ? -10.086 15.5 8.078 1 98.62 21 LEU B O 1
ATOM 1388 N N . SER B 1 22 ? -11.219 14.508 9.742 1 98.38 22 SER B N 1
ATOM 1389 C CA . SER B 1 22 ? -12.422 15.273 9.445 1 98.38 22 SER B CA 1
ATOM 1390 C C . SER B 1 22 ? -12.992 15.914 10.711 1 98.38 22 SER B C 1
ATOM 1392 O O . SER B 1 22 ? -12.617 15.547 11.82 1 98.38 22 SER B O 1
ATOM 1394 N N . ASP B 1 23 ? -13.82 16.938 10.477 1 98.12 23 ASP B N 1
ATOM 1395 C CA . ASP B 1 23 ? -14.641 17.453 11.578 1 98.12 23 ASP B CA 1
ATOM 1396 C C . ASP B 1 23 ? -16.062 16.922 11.5 1 98.12 23 ASP B C 1
ATOM 1398 O O . ASP B 1 23 ? -16.375 16.078 10.656 1 98.12 23 ASP B O 1
ATOM 1402 N N . ASP B 1 24 ? -16.906 17.359 12.391 1 96.81 24 ASP B N 1
ATOM 1403 C CA . ASP B 1 24 ? -18.25 16.812 12.516 1 96.81 24 ASP B CA 1
ATOM 1404 C C . ASP B 1 24 ? -19.156 17.281 11.375 1 96.81 24 ASP B C 1
ATOM 1406 O O . ASP B 1 24 ? -20.297 16.844 11.25 1 96.81 24 ASP B O 1
ATOM 1410 N N . ARG B 1 25 ? -18.641 18.141 10.5 1 97 25 ARG B N 1
ATOM 1411 C CA . ARG B 1 25 ? -19.391 18.625 9.344 1 97 25 ARG B CA 1
ATOM 1412 C C . ARG B 1 25 ? -18.922 17.953 8.062 1 97 25 ARG B C 1
ATOM 1414 O O . ARG B 1 25 ? -19.359 18.297 6.969 1 97 25 ARG B O 1
ATOM 1421 N N . GLY B 1 26 ? -17.953 17.078 8.18 1 96.81 26 GLY B N 1
ATOM 1422 C CA . GLY B 1 26 ? -17.469 16.328 7.031 1 96.81 26 GLY B CA 1
ATOM 1423 C C . GLY B 1 26 ? -16.344 17.031 6.293 1 96.81 26 GLY B C 1
ATOM 1424 O O . GLY B 1 26 ? -15.922 16.578 5.223 1 96.81 26 GLY B O 1
ATOM 1425 N N . ARG B 1 27 ? -15.844 18.141 6.828 1 98.62 27 ARG B N 1
ATOM 1426 C CA . ARG B 1 27 ? -14.719 18.812 6.207 1 98.62 27 ARG B CA 1
ATOM 1427 C C . ARG B 1 27 ? -13.406 18.094 6.508 1 98.62 27 ARG B C 1
ATOM 1429 O O . ARG B 1 27 ? -13.289 17.406 7.527 1 98.62 27 ARG B O 1
ATOM 1436 N N . VAL B 1 28 ? -12.438 18.234 5.617 1 98.75 28 VAL B N 1
ATOM 1437 C CA . VAL B 1 28 ? -11.148 17.578 5.785 1 98.75 28 VAL B CA 1
ATOM 1438 C C . VAL B 1 28 ? -10.109 18.594 6.266 1 98.75 28 VAL B C 1
ATOM 1440 O O . VAL B 1 28 ? -10.148 19.766 5.879 1 98.75 28 VAL B O 1
ATOM 1443 N N . LEU B 1 29 ? -9.188 18.141 7.09 1 98.75 29 LEU B N 1
ATOM 1444 C CA . LEU B 1 29 ? -8.133 19 7.602 1 98.75 29 LEU B CA 1
ATOM 1445 C C . LEU B 1 29 ? -6.973 19.094 6.617 1 98.75 29 LEU B C 1
ATOM 1447 O O . LEU B 1 29 ? -6.402 18.062 6.238 1 98.75 29 LEU B O 1
ATOM 1451 N N . LEU B 1 30 ? -6.664 20.266 6.195 1 98.75 30 LEU B N 1
ATOM 1452 C CA . LEU B 1 30 ? -5.492 20.531 5.367 1 98.75 30 LEU B CA 1
ATOM 1453 C C . LEU B 1 30 ? -4.445 21.328 6.141 1 98.75 30 LEU B C 1
ATOM 1455 O O . LEU B 1 30 ? -4.785 22.078 7.059 1 98.75 30 LEU B O 1
ATOM 1459 N N . VAL B 1 31 ? -3.24 21.141 5.828 1 98.5 31 VAL B N 1
ATOM 1460 C CA . VAL B 1 31 ? -2.139 21.906 6.406 1 98.5 31 VAL B CA 1
ATOM 1461 C C . VAL B 1 31 ? -1.44 22.719 5.316 1 98.5 31 VAL B C 1
ATOM 1463 O O . VAL B 1 31 ? -1.44 22.328 4.145 1 98.5 31 VAL B O 1
ATOM 1466 N N . GLU B 1 32 ? -0.885 23.797 5.738 1 97.69 32 GLU B N 1
ATOM 1467 C CA . GLU B 1 32 ? -0.217 24.719 4.836 1 97.69 32 GLU B CA 1
ATOM 1468 C C . GLU B 1 32 ? 1.291 24.734 5.066 1 97.69 32 GLU B C 1
ATOM 1470 O O . GLU B 1 32 ? 1.772 25.344 6.023 1 97.69 32 GLU B O 1
ATOM 1475 N N . PRO B 1 33 ? 2.035 24.109 4.152 1 96.19 33 PRO B N 1
ATOM 1476 C CA . PRO B 1 33 ? 3.49 24.125 4.312 1 96.19 33 PRO B CA 1
ATOM 1477 C C . PRO B 1 33 ? 4.082 25.531 4.152 1 96.19 33 PRO B C 1
ATOM 1479 O O . PRO B 1 33 ? 3.508 26.359 3.457 1 96.19 33 PRO B O 1
ATOM 1482 N N . THR B 1 34 ? 5.262 25.75 4.738 1 93.94 34 THR B N 1
ATOM 1483 C CA . THR B 1 34 ? 5.945 27.031 4.652 1 93.94 34 THR B CA 1
ATOM 1484 C C . THR B 1 34 ?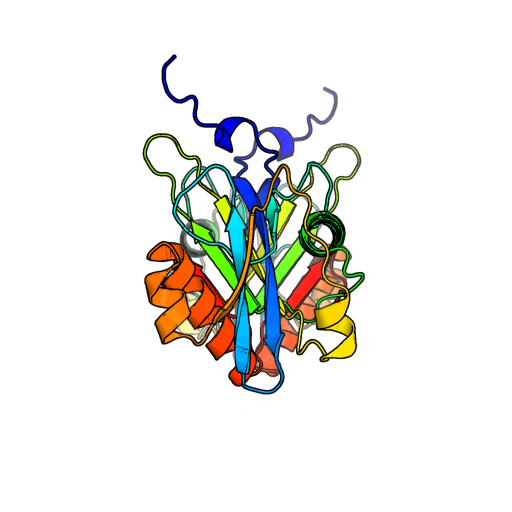 6.746 27.141 3.357 1 93.94 34 THR B C 1
ATOM 1486 O O . THR B 1 34 ? 7.086 28.234 2.918 1 93.94 34 THR B O 1
ATOM 1489 N N . TYR B 1 35 ? 7.016 26.047 2.682 1 89.25 35 TYR B N 1
ATOM 1490 C CA . TYR B 1 35 ? 8.031 26.031 1.635 1 89.25 35 TYR B CA 1
ATOM 1491 C C . TYR B 1 35 ? 7.402 25.781 0.267 1 89.25 35 TYR B C 1
ATOM 1493 O O . TYR B 1 35 ? 8.094 25.812 -0.754 1 89.25 35 TYR B O 1
ATOM 1501 N N . LYS B 1 36 ? 6.184 25.516 0.204 1 86.81 36 LYS B N 1
ATOM 1502 C CA . LYS B 1 36 ? 5.531 25.297 -1.084 1 86.81 36 LYS B CA 1
ATOM 1503 C C . LYS B 1 36 ? 4.133 25.906 -1.108 1 86.81 36 LYS B C 1
ATOM 1505 O O . LYS B 1 36 ? 3.559 26.188 -0.057 1 86.81 36 LYS B O 1
ATOM 1510 N N . ASP B 1 37 ? 3.523 26.016 -2.309 1 89.56 37 ASP B N 1
ATOM 1511 C CA . ASP B 1 37 ? 2.283 26.75 -2.521 1 89.56 37 ASP B CA 1
ATOM 1512 C C . ASP B 1 37 ? 1.066 25.875 -2.238 1 89.56 37 ASP B C 1
ATOM 1514 O O . ASP B 1 37 ? 0.07 26.344 -1.685 1 89.56 37 ASP B O 1
ATOM 1518 N N . HIS B 1 38 ? 1.209 24.656 -2.576 1 95.38 38 HIS B N 1
ATOM 1519 C CA . HIS B 1 38 ? 0.049 23.797 -2.412 1 95.38 38 HIS B CA 1
ATOM 1520 C C . HIS B 1 38 ? -0.062 23.297 -0.976 1 95.38 38 HIS B C 1
ATOM 1522 O O . HIS B 1 38 ? 0.95 22.984 -0.342 1 95.38 38 HIS B O 1
ATOM 1528 N N . TRP B 1 39 ? -1.299 23.281 -0.524 1 98.06 39 TRP B N 1
ATOM 1529 C CA . TRP B 1 39 ? -1.604 22.672 0.765 1 98.06 39 TRP B CA 1
ATOM 1530 C C . TRP B 1 39 ? -1.501 21.141 0.685 1 98.06 39 TRP B C 1
ATOM 1532 O O . TRP B 1 39 ? -1.396 20.578 -0.407 1 98.06 39 TRP B O 1
ATOM 1542 N N . GLU B 1 40 ? -1.458 20.547 1.85 1 98.12 40 GLU B N 1
ATOM 1543 C CA . GLU B 1 40 ? -1.366 19.094 1.957 1 98.12 40 GLU B CA 1
ATOM 1544 C C . GLU B 1 40 ? -2.287 18.562 3.053 1 98.12 40 GLU B C 1
ATOM 1546 O O . GLU B 1 40 ? -2.973 19.344 3.725 1 98.12 40 GLU B O 1
ATOM 1551 N N . ILE B 1 41 ? -2.389 17.266 3.117 1 98.31 41 ILE B N 1
ATOM 1552 C CA . ILE B 1 41 ? -2.975 16.656 4.312 1 98.31 41 ILE B CA 1
ATOM 1553 C C . ILE B 1 41 ? -1.865 16.234 5.273 1 98.31 41 ILE B C 1
ATOM 1555 O O . ILE B 1 41 ? -0.716 16.062 4.863 1 98.31 41 ILE B O 1
ATOM 1559 N N . PRO B 1 42 ? -2.199 16.172 6.574 1 98.12 42 PRO B N 1
ATOM 1560 C CA . PRO B 1 42 ? -1.164 15.75 7.52 1 98.12 42 PRO B CA 1
ATOM 1561 C C . PRO B 1 42 ? -0.518 14.422 7.129 1 98.12 42 PRO B C 1
ATOM 1563 O O . PRO B 1 42 ? -1.22 13.469 6.789 1 98.12 42 PRO B O 1
ATOM 1566 N N . GLY B 1 43 ? 0.692 14.32 7.152 1 97.69 43 GLY B N 1
ATOM 1567 C CA . GLY B 1 43 ? 1.461 13.148 6.766 1 97.69 43 GLY B CA 1
ATOM 1568 C C . GLY B 1 43 ? 2.893 13.477 6.383 1 97.69 43 GLY B C 1
ATOM 1569 O O . GLY B 1 43 ? 3.354 14.602 6.582 1 97.69 43 GLY B O 1
ATOM 1570 N N . GLY B 1 44 ? 3.645 12.477 5.887 1 97.5 44 GLY B N 1
ATOM 1571 C CA . GLY B 1 44 ? 5.035 12.672 5.504 1 97.5 44 GLY B CA 1
ATOM 1572 C C . GLY B 1 44 ? 5.707 11.391 5.043 1 97.5 44 GLY B C 1
ATOM 1573 O O . GLY B 1 44 ? 5.043 10.383 4.82 1 97.5 44 GLY B O 1
ATOM 1574 N N . ALA B 1 45 ? 6.969 11.516 4.875 1 97.94 45 ALA B N 1
ATOM 1575 C CA . ALA B 1 45 ? 7.777 10.391 4.398 1 97.94 45 ALA B CA 1
ATOM 1576 C C . ALA B 1 45 ? 7.848 9.289 5.445 1 97.94 45 ALA B C 1
ATOM 1578 O O . ALA B 1 45 ? 7.961 9.562 6.641 1 97.94 45 ALA B O 1
ATOM 1579 N N . VAL B 1 46 ? 7.758 8.039 5.004 1 98.62 46 VAL B N 1
ATOM 1580 C CA . VAL B 1 46 ? 7.992 6.883 5.867 1 98.62 46 VAL B CA 1
ATOM 1581 C C . VAL B 1 46 ? 9.492 6.617 5.977 1 98.62 46 VAL B C 1
ATOM 1583 O O . VAL B 1 46 ? 10.172 6.43 4.965 1 98.62 46 VAL B O 1
ATOM 1586 N N . GLU B 1 47 ? 10.047 6.578 7.172 1 98.38 47 GLU B N 1
ATOM 1587 C CA . GLU B 1 47 ? 11.484 6.445 7.387 1 98.38 47 GLU B CA 1
ATOM 1588 C C . GLU B 1 47 ? 11.93 4.992 7.227 1 98.38 47 GLU B C 1
ATOM 1590 O O . GLU B 1 47 ? 11.094 4.094 7.094 1 98.38 47 GLU B O 1
ATOM 1595 N N . ALA B 1 48 ? 13.219 4.844 7.191 1 97.25 48 ALA B N 1
ATOM 1596 C CA . ALA B 1 48 ? 13.789 3.504 7.102 1 97.25 48 ALA B CA 1
ATOM 1597 C C . ALA B 1 48 ? 13.375 2.648 8.289 1 97.25 48 ALA B C 1
ATOM 1599 O O . ALA B 1 48 ? 13.414 3.107 9.438 1 97.25 48 ALA B O 1
ATOM 1600 N N . ASP B 1 49 ? 12.906 1.445 7.996 1 97.19 49 ASP B N 1
ATOM 1601 C CA . ASP B 1 49 ? 12.531 0.437 8.984 1 97.19 49 ASP B CA 1
ATOM 1602 C C . ASP B 1 49 ? 11.344 0.905 9.82 1 97.19 49 ASP B C 1
ATOM 1604 O O . ASP B 1 49 ? 11.148 0.439 10.945 1 97.19 49 ASP B O 1
ATOM 1608 N N . GLU B 1 50 ? 10.609 1.827 9.32 1 98.62 50 GLU B N 1
ATOM 1609 C CA . GLU B 1 50 ? 9.367 2.332 9.891 1 98.62 50 GLU B CA 1
ATOM 1610 C C . GLU B 1 50 ? 8.156 1.862 9.094 1 98.62 50 GLU B C 1
ATOM 1612 O O . GLU B 1 50 ? 8.18 1.875 7.859 1 98.62 50 GLU B O 1
ATOM 1617 N N . SER B 1 51 ? 7.164 1.368 9.773 1 98.69 51 SER B N 1
ATOM 1618 C CA . SER B 1 51 ? 5.949 1.006 9.055 1 98.69 51 SER B CA 1
ATOM 1619 C C . SER B 1 51 ? 5.176 2.246 8.617 1 98.69 51 SER B C 1
ATOM 1621 O O . SER B 1 51 ? 5.277 3.301 9.242 1 98.69 51 SER B O 1
ATOM 1623 N N . PRO B 1 52 ? 4.395 2.125 7.574 1 98.69 52 PRO B N 1
ATOM 1624 C CA . PRO B 1 52 ? 3.541 3.246 7.172 1 98.69 52 PRO B CA 1
ATOM 1625 C C . PRO B 1 52 ? 2.621 3.721 8.289 1 98.69 52 PRO B C 1
ATOM 1627 O O . PRO B 1 52 ? 2.416 4.926 8.461 1 98.69 52 PRO B O 1
ATOM 1630 N N . TYR B 1 53 ? 2.113 2.803 9.055 1 98.75 53 TYR B N 1
ATOM 1631 C CA . TYR B 1 53 ? 1.221 3.17 10.148 1 98.75 53 TYR B CA 1
ATOM 1632 C C . TYR B 1 53 ? 1.961 3.975 11.211 1 98.75 53 TYR B C 1
ATOM 1634 O O . TYR B 1 53 ? 1.467 5.004 11.672 1 98.75 53 TYR B O 1
ATOM 1642 N N . ALA B 1 54 ? 3.123 3.471 11.562 1 98.31 54 ALA B N 1
ATOM 1643 C CA . ALA B 1 54 ? 3.934 4.184 12.547 1 98.31 54 ALA B CA 1
ATOM 1644 C C . ALA B 1 54 ? 4.293 5.582 12.055 1 98.31 54 ALA B C 1
ATOM 1646 O O . ALA B 1 54 ? 4.32 6.535 12.836 1 98.31 54 ALA B O 1
ATOM 1647 N N . ALA B 1 55 ? 4.605 5.703 10.789 1 98.44 55 ALA B N 1
ATOM 1648 C CA . ALA B 1 55 ? 4.914 7.008 10.211 1 98.44 55 ALA B CA 1
ATOM 1649 C C . ALA B 1 55 ? 3.725 7.957 10.328 1 98.44 55 ALA B C 1
ATOM 1651 O O . ALA B 1 55 ? 3.889 9.133 10.664 1 98.44 55 ALA B O 1
ATOM 1652 N N . ALA B 1 56 ? 2.52 7.441 10.047 1 98.25 56 ALA B N 1
ATOM 1653 C CA . ALA B 1 56 ? 1.311 8.258 10.148 1 98.25 56 ALA B CA 1
ATOM 1654 C C . ALA B 1 56 ? 1.136 8.797 11.562 1 98.25 56 ALA B C 1
ATOM 1656 O O . ALA B 1 56 ? 0.875 9.984 11.758 1 98.25 56 ALA B O 1
ATOM 1657 N N . VAL B 1 57 ? 1.318 7.918 12.516 1 97.88 57 VAL B N 1
ATOM 1658 C CA . VAL B 1 57 ? 1.177 8.297 13.922 1 97.88 57 VAL B CA 1
ATOM 1659 C C . VAL B 1 57 ? 2.23 9.336 14.281 1 97.88 57 VAL B C 1
ATOM 1661 O O . VAL B 1 57 ? 1.914 10.359 14.891 1 97.88 57 VAL B O 1
ATOM 1664 N N . ARG B 1 58 ? 3.447 9.078 13.898 1 97.56 58 ARG B N 1
ATOM 1665 C CA . ARG B 1 58 ? 4.555 9.984 14.203 1 97.56 58 ARG B CA 1
ATOM 1666 C C . ARG B 1 58 ? 4.328 11.352 13.586 1 97.56 58 ARG B C 1
ATOM 1668 O O . ARG B 1 58 ? 4.488 12.375 14.25 1 97.56 58 ARG B O 1
ATOM 1675 N N . GLU B 1 59 ? 3.943 11.398 12.32 1 97.25 59 GLU B N 1
ATOM 1676 C CA . GLU B 1 59 ? 3.754 12.656 11.602 1 97.25 59 GLU B CA 1
ATOM 1677 C C . GLU B 1 59 ? 2.619 13.477 12.211 1 97.25 59 GLU B C 1
ATOM 1679 O O . GLU B 1 59 ? 2.678 14.703 12.234 1 97.25 59 GLU B O 1
ATOM 1684 N N . LEU B 1 60 ? 1.545 12.828 12.672 1 96.81 60 LEU B N 1
ATOM 1685 C CA . LEU B 1 60 ? 0.443 13.539 13.312 1 96.81 60 LEU B CA 1
ATOM 1686 C C . LEU B 1 60 ? 0.907 14.219 14.586 1 96.81 60 LEU B C 1
ATOM 1688 O O . LEU B 1 60 ? 0.529 15.367 14.859 1 96.81 60 LEU B O 1
ATOM 1692 N N . ASP B 1 61 ? 1.65 13.477 15.297 1 96.12 61 ASP B N 1
ATOM 1693 C CA . ASP B 1 61 ? 2.191 14.055 16.516 1 96.12 61 ASP B CA 1
ATOM 1694 C C . ASP B 1 61 ? 3.129 15.219 16.219 1 96.12 61 ASP B C 1
ATOM 1696 O O . ASP B 1 61 ? 3.014 16.297 16.812 1 96.12 61 ASP B O 1
ATOM 1700 N N . GLU B 1 62 ? 4.031 15.031 15.289 1 96.25 62 GLU B N 1
ATOM 1701 C CA . GLU B 1 62 ? 5.023 16.031 14.93 1 96.25 62 GLU B CA 1
ATOM 1702 C C . GLU B 1 62 ? 4.363 17.266 14.32 1 96.25 62 GLU B C 1
ATOM 1704 O O . GLU B 1 62 ? 4.766 18.406 14.609 1 96.25 62 GLU B O 1
ATOM 1709 N N . GLU B 1 63 ? 3.377 17.047 13.484 1 96.94 63 GLU B N 1
ATOM 1710 C CA . GLU B 1 63 ? 2.822 18.141 12.695 1 96.94 63 GLU B CA 1
ATOM 1711 C C . GLU B 1 63 ? 1.685 18.844 13.438 1 96.94 63 GLU B C 1
ATOM 1713 O O . GLU B 1 63 ? 1.5 20.047 13.312 1 96.94 63 GLU B O 1
ATOM 1718 N N . LEU B 1 64 ? 0.913 18.062 14.219 1 97.12 64 LEU B N 1
ATOM 1719 C CA . LEU B 1 64 ? -0.315 18.625 14.773 1 97.12 64 LEU B CA 1
ATOM 1720 C C . LEU B 1 64 ? -0.325 18.516 16.297 1 97.12 64 LEU B C 1
ATOM 1722 O O . LEU B 1 64 ? -1.203 19.078 16.953 1 97.12 64 LEU B O 1
ATOM 1726 N N . GLY B 1 65 ? 0.596 17.812 16.812 1 96.25 65 GLY B N 1
ATOM 1727 C CA . GLY B 1 65 ? 0.582 17.562 18.25 1 96.25 65 GLY B CA 1
ATOM 1728 C C . GLY B 1 65 ? -0.591 16.719 18.703 1 96.25 65 GLY B C 1
ATOM 1729 O O . GLY B 1 65 ? -1.068 16.859 19.828 1 96.25 65 GLY B O 1
ATOM 1730 N N . LEU B 1 66 ? -1.155 15.953 17.844 1 93 66 LEU B N 1
ATOM 1731 C CA . LEU B 1 66 ? -2.322 15.125 18.125 1 93 66 LEU B CA 1
ATOM 1732 C C . LEU B 1 66 ? -1.919 13.672 18.312 1 93 66 LEU B C 1
ATOM 1734 O O . LEU B 1 66 ? -1.381 13.047 17.391 1 93 66 LEU B O 1
ATOM 1738 N N . PRO B 1 67 ? -2.113 13.18 19.438 1 87.5 67 PRO B N 1
ATOM 1739 C CA . PRO B 1 67 ? -1.855 11.75 19.641 1 87.5 67 PRO B CA 1
ATOM 1740 C C . PRO B 1 67 ? -2.996 10.867 19.156 1 87.5 67 PRO B C 1
ATOM 1742 O O . PRO B 1 67 ? -3.578 10.109 19.938 1 87.5 67 PRO B O 1
ATOM 1745 N N . VAL B 1 68 ? -3.381 10.945 18 1 87.62 68 VAL B N 1
ATOM 1746 C CA . VAL B 1 68 ? -4.461 10.164 17.406 1 87.62 68 VAL B CA 1
ATOM 1747 C C . VAL B 1 68 ? -3.893 8.898 16.766 1 87.62 68 VAL B C 1
ATOM 1749 O O . VAL B 1 68 ? -2.83 8.93 16.141 1 87.62 68 VAL B O 1
ATOM 1752 N N . ARG B 1 69 ? -4.539 7.809 17.016 1 92.62 69 ARG B N 1
ATOM 1753 C CA . ARG B 1 69 ? -4.25 6.562 16.297 1 92.62 69 ARG B CA 1
ATOM 1754 C C . ARG B 1 69 ? -5.211 6.359 15.141 1 92.62 69 ARG B C 1
ATOM 1756 O O . ARG B 1 69 ? -6.41 6.148 15.344 1 92.62 69 ARG B O 1
ATOM 1763 N N . PRO B 1 70 ? -4.645 6.422 13.938 1 96.75 70 PRO B N 1
ATOM 1764 C CA . PRO B 1 70 ? -5.535 6.262 12.789 1 96.75 70 PRO B CA 1
ATOM 1765 C C . PRO B 1 70 ? -6.195 4.887 12.742 1 96.75 70 PRO B C 1
ATOM 1767 O O . PRO B 1 70 ? -5.719 3.945 13.383 1 96.75 70 PRO B O 1
ATOM 1770 N N . GLY B 1 71 ? -7.34 4.805 12.062 1 97.31 71 GLY B N 1
ATOM 1771 C CA . GLY B 1 71 ? -8.016 3.551 11.789 1 97.31 71 GLY B CA 1
ATOM 1772 C C . GLY B 1 71 ? -7.527 2.871 10.523 1 97.31 71 GLY B C 1
ATOM 1773 O O . GLY B 1 71 ? -6.32 2.793 10.281 1 97.31 71 GLY B O 1
ATOM 1774 N N . ARG B 1 72 ? -8.414 2.379 9.789 1 97.31 72 ARG B N 1
ATOM 1775 C CA . ARG B 1 72 ? -8.133 1.524 8.641 1 97.31 72 ARG B CA 1
ATOM 1776 C C . ARG B 1 72 ? -7.453 2.312 7.527 1 97.31 72 ARG B C 1
ATOM 1778 O O . ARG B 1 72 ? -7.574 3.537 7.461 1 97.31 72 ARG B O 1
ATOM 1785 N N . LEU B 1 73 ? -6.738 1.621 6.66 1 98.44 73 LEU B N 1
ATOM 1786 C CA . LEU B 1 73 ? -6.219 2.176 5.414 1 98.44 73 LEU B CA 1
ATOM 1787 C C . LEU B 1 73 ? -7.352 2.533 4.461 1 98.44 73 LEU B C 1
ATOM 1789 O O . LEU B 1 73 ? -8.305 1.766 4.309 1 98.44 73 LEU B O 1
ATOM 1793 N N . LEU B 1 74 ? -7.25 3.689 3.814 1 98.5 74 LEU B N 1
ATOM 1794 C CA . LEU B 1 74 ? -8.273 4.129 2.873 1 98.5 74 LEU B CA 1
ATOM 1795 C C . LEU B 1 74 ? -7.762 4.047 1.438 1 98.5 74 LEU B C 1
ATOM 1797 O O . LEU B 1 74 ? -8.5 3.65 0.533 1 98.5 74 LEU B O 1
ATOM 1801 N N . VAL B 1 75 ? -6.523 4.434 1.295 1 98.81 75 VAL B N 1
ATOM 1802 C CA . VAL B 1 75 ? -6.008 4.578 -0.062 1 98.81 75 VAL B CA 1
ATOM 1803 C C . VAL B 1 75 ? -4.562 4.086 -0.121 1 98.81 75 VAL B C 1
ATOM 1805 O O . VAL B 1 75 ? -3.768 4.375 0.775 1 98.81 75 VAL B O 1
ATOM 1808 N N . THR B 1 76 ? -4.25 3.312 -1.087 1 98.88 76 THR B N 1
ATOM 1809 C CA . THR B 1 76 ? -2.904 3.064 -1.593 1 98.88 76 THR B CA 1
ATOM 1810 C C . THR B 1 76 ? -2.742 3.635 -3 1 98.88 76 THR B C 1
ATOM 1812 O O . THR B 1 76 ? -3.467 3.248 -3.918 1 98.88 76 THR B O 1
ATOM 1815 N N . ASP B 1 77 ? -1.795 4.605 -3.184 1 98.88 77 ASP B N 1
ATOM 1816 C CA . ASP B 1 77 ? -1.655 5.305 -4.457 1 98.88 77 ASP B CA 1
ATOM 1817 C C . ASP B 1 77 ? -0.212 5.258 -4.953 1 98.88 77 AS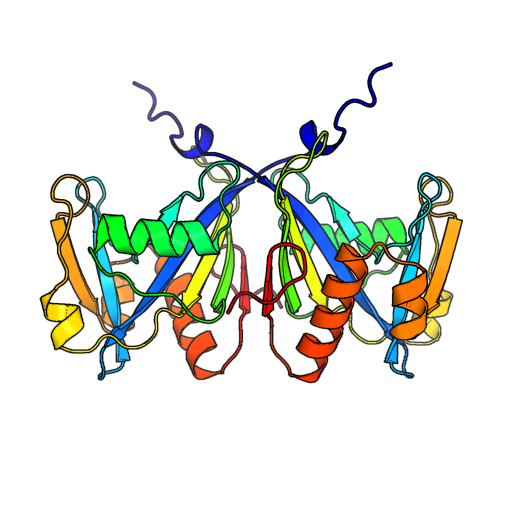P B C 1
ATOM 1819 O O . ASP B 1 77 ? 0.679 5.855 -4.348 1 98.88 77 ASP B O 1
ATOM 1823 N N . TRP B 1 78 ? 0.015 4.57 -6.031 1 98.88 78 TRP B N 1
ATOM 1824 C CA . TRP B 1 78 ? 1.325 4.602 -6.672 1 98.88 78 TRP B CA 1
ATOM 1825 C C . TRP B 1 78 ? 1.477 5.844 -7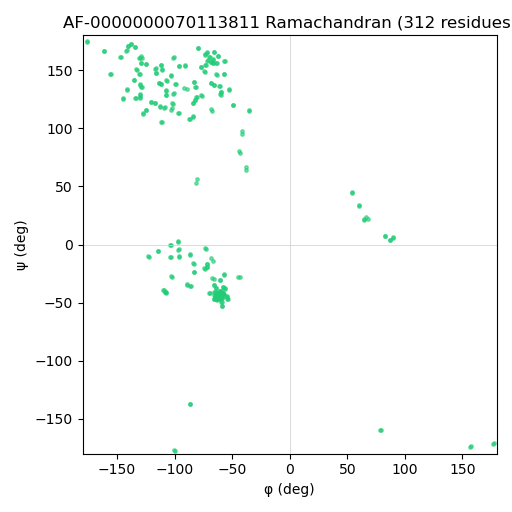.543 1 98.88 78 TRP B C 1
ATOM 1827 O O . TRP B 1 78 ? 0.609 6.145 -8.367 1 98.88 78 TRP B O 1
ATOM 1837 N N . VAL B 1 79 ? 2.5 6.559 -7.316 1 98.5 79 VAL B N 1
ATOM 1838 C CA . VAL B 1 79 ? 2.824 7.754 -8.086 1 98.5 79 VAL B CA 1
ATOM 1839 C C . VAL B 1 79 ? 4.039 7.484 -8.977 1 98.5 79 VAL B C 1
ATOM 1841 O O . VAL B 1 79 ? 5.125 7.18 -8.477 1 98.5 79 VAL B O 1
ATOM 1844 N N . PRO B 1 80 ? 3.863 7.574 -10.312 1 97.94 80 PRO B N 1
ATOM 1845 C CA . PRO B 1 80 ? 4.992 7.328 -11.211 1 97.94 80 PRO B CA 1
ATOM 1846 C C . PRO B 1 80 ? 6.086 8.383 -11.086 1 97.94 80 PRO B C 1
ATOM 1848 O O . PRO B 1 80 ? 5.848 9.469 -10.539 1 97.94 80 PRO B O 1
ATOM 1851 N N . PRO B 1 81 ? 7.262 7.98 -11.523 1 96.5 81 PRO B N 1
ATOM 1852 C CA . PRO B 1 81 ? 8.312 9 -11.531 1 96.5 81 PRO B CA 1
ATOM 1853 C C . PRO B 1 81 ? 8.008 10.164 -12.469 1 96.5 81 PRO B C 1
ATOM 1855 O O . PRO B 1 81 ? 7.301 9.984 -13.469 1 96.5 81 PRO B O 1
ATOM 1858 N N . ARG B 1 82 ? 8.414 11.305 -12.117 1 93.75 82 ARG B N 1
ATOM 1859 C CA . ARG B 1 82 ? 8.414 12.508 -12.953 1 93.75 82 ARG B CA 1
ATOM 1860 C C . ARG B 1 82 ? 9.789 13.172 -12.953 1 93.75 82 ARG B C 1
ATOM 1862 O O . ARG B 1 82 ? 10.648 12.82 -12.141 1 93.75 82 ARG B O 1
ATOM 1869 N N . PRO B 1 83 ? 10.008 13.977 -13.914 1 89.12 83 PRO B N 1
ATOM 1870 C CA . PRO B 1 83 ? 11.305 14.664 -13.883 1 89.12 83 PRO B CA 1
ATOM 1871 C C . PRO B 1 83 ? 11.609 15.289 -12.523 1 89.12 83 PRO B C 1
ATOM 1873 O O . PRO B 1 83 ? 10.805 16.062 -12 1 89.12 83 PRO B O 1
ATOM 1876 N N . GLY B 1 84 ? 12.734 14.805 -11.961 1 87.94 84 GLY B N 1
ATOM 1877 C CA . GLY B 1 84 ? 13.188 15.359 -10.695 1 87.94 84 GLY B CA 1
ATOM 1878 C C . GLY B 1 84 ? 12.492 14.75 -9.492 1 87.94 84 GLY B C 1
ATOM 1879 O O . GLY B 1 84 ? 12.625 15.25 -8.375 1 87.94 84 GLY B O 1
ATOM 1880 N N . ARG B 1 85 ? 11.727 13.758 -9.695 1 92 85 ARG B N 1
ATOM 1881 C CA . ARG B 1 85 ? 11.023 13.125 -8.578 1 92 85 ARG B CA 1
ATOM 1882 C C . ARG B 1 85 ? 10.914 11.617 -8.781 1 92 85 ARG B C 1
ATOM 1884 O O . ARG B 1 85 ? 10.406 11.156 -9.805 1 92 85 ARG B O 1
ATOM 1891 N N . THR B 1 86 ? 11.367 10.883 -7.812 1 95.25 86 THR B N 1
ATOM 1892 C CA . THR B 1 86 ? 11.297 9.43 -7.887 1 95.25 86 THR B CA 1
ATOM 1893 C C . THR B 1 86 ? 9.859 8.945 -7.711 1 95.25 86 THR B C 1
ATOM 1895 O O . THR B 1 86 ? 9.008 9.688 -7.211 1 95.25 86 THR B O 1
ATOM 1898 N N . GLU B 1 87 ? 9.562 7.75 -8.18 1 97.62 87 GLU B N 1
ATOM 1899 C CA . GLU B 1 87 ? 8.273 7.125 -7.898 1 97.62 87 GLU B CA 1
ATOM 1900 C C . GLU B 1 87 ? 8.094 6.898 -6.402 1 97.62 87 GLU B C 1
ATOM 1902 O O . GLU B 1 87 ? 9.055 6.984 -5.633 1 97.62 87 GLU B O 1
ATOM 1907 N N . GLY B 1 88 ? 6.832 6.688 -6.059 1 97.94 88 GLY B N 1
ATOM 1908 C CA . GLY B 1 88 ? 6.531 6.395 -4.668 1 97.94 88 GLY B CA 1
ATOM 1909 C C . GLY B 1 88 ? 5.172 5.742 -4.477 1 97.94 88 GLY B C 1
ATOM 1910 O O . GLY B 1 88 ? 4.391 5.641 -5.426 1 97.94 88 GLY B O 1
ATOM 1911 N N . LEU B 1 89 ? 4.969 5.23 -3.354 1 98.75 89 LEU B N 1
ATOM 1912 C CA . LEU B 1 89 ? 3.676 4.711 -2.92 1 98.75 89 LEU B CA 1
ATOM 1913 C C . LEU B 1 89 ? 3.152 5.488 -1.718 1 98.75 89 LEU B C 1
ATOM 1915 O O . LEU B 1 89 ? 3.824 5.57 -0.687 1 98.75 89 LEU B O 1
ATOM 1919 N N . MET B 1 90 ? 1.967 6.062 -1.897 1 98.75 90 MET B N 1
ATOM 1920 C CA . MET B 1 90 ? 1.358 6.902 -0.871 1 98.75 90 MET B CA 1
ATOM 1921 C C . MET B 1 90 ? 0.184 6.188 -0.209 1 98.75 90 MET B C 1
ATOM 1923 O O . MET B 1 90 ? -0.699 5.672 -0.894 1 98.75 90 MET B O 1
ATOM 1927 N N . LEU B 1 91 ? 0.213 6.152 1.098 1 98.88 91 LEU B N 1
ATOM 1928 C CA . LEU B 1 91 ? -0.875 5.562 1.87 1 98.88 91 LEU B CA 1
ATOM 1929 C C . LEU B 1 91 ? -1.634 6.633 2.646 1 98.88 91 LEU B C 1
ATOM 1931 O O . LEU B 1 91 ? -1.027 7.562 3.189 1 98.88 91 LEU B O 1
ATOM 1935 N N . VAL B 1 92 ? -2.926 6.531 2.672 1 98.88 92 VAL B N 1
ATOM 1936 C CA . VAL B 1 92 ? -3.77 7.406 3.48 1 98.88 92 VAL B CA 1
ATOM 1937 C C . VAL B 1 92 ? -4.582 6.57 4.469 1 98.88 92 VAL B C 1
ATOM 1939 O O . VAL B 1 92 ? -5.332 5.68 4.066 1 98.88 92 VAL B O 1
ATOM 1942 N N . PHE B 1 93 ? -4.453 6.836 5.734 1 98.81 93 PHE B N 1
ATOM 1943 C CA . PHE B 1 93 ? -5.215 6.164 6.781 1 98.81 93 PHE B CA 1
ATOM 1944 C C . PHE B 1 93 ? -6.367 7.039 7.258 1 98.81 93 PHE B C 1
ATOM 1946 O O . PHE B 1 93 ? -6.332 8.266 7.102 1 98.81 93 PHE B O 1
ATOM 1953 N N . ASP B 1 94 ? -7.324 6.422 7.887 1 98.56 94 ASP B N 1
ATOM 1954 C CA . ASP B 1 94 ? -8.5 7.105 8.422 1 98.56 94 ASP B CA 1
ATOM 1955 C C . ASP B 1 94 ? -8.234 7.641 9.828 1 98.56 94 ASP B C 1
ATOM 1957 O O . ASP B 1 94 ? -8.18 6.867 10.789 1 98.56 94 ASP B O 1
ATOM 1961 N N . GLY B 1 95 ? -8.125 8.906 9.906 1 98 95 GLY B N 1
ATOM 1962 C CA . GLY B 1 95 ? -7.895 9.523 11.195 1 98 95 GLY B CA 1
ATOM 1963 C C . GLY B 1 95 ? -9.18 9.82 11.953 1 98 95 GLY B C 1
ATOM 1964 O O . GLY B 1 95 ? -9.133 10.281 13.094 1 98 95 GLY B O 1
ATOM 1965 N N . GLY B 1 96 ? -10.289 9.641 11.258 1 97 96 GLY B N 1
ATOM 1966 C CA . GLY B 1 96 ? -11.578 9.82 11.898 1 97 96 GLY B CA 1
ATOM 1967 C C . GLY B 1 96 ? -11.977 11.281 12.047 1 97 96 GLY B C 1
ATOM 1968 O O . GLY B 1 96 ? -11.547 12.125 11.258 1 97 96 GLY B O 1
ATOM 1969 N N . ILE B 1 97 ? -12.945 11.5 13.008 1 97.19 97 ILE B N 1
ATOM 1970 C CA . ILE B 1 97 ? -13.516 12.82 13.273 1 97.19 97 ILE B CA 1
ATOM 1971 C C . ILE B 1 97 ? -12.883 13.414 14.531 1 97.19 97 ILE B C 1
ATOM 1973 O O . ILE B 1 97 ? -12.938 12.805 15.602 1 97.19 97 ILE B O 1
ATOM 1977 N N . LEU B 1 98 ? -12.25 14.594 14.367 1 97.19 98 LEU B N 1
ATOM 1978 C CA . LEU B 1 98 ? -11.719 15.289 15.531 1 97.19 98 LEU B CA 1
ATOM 1979 C C . LEU B 1 98 ? -12.82 16.078 16.234 1 97.19 98 LEU B C 1
ATOM 1981 O O . LEU B 1 98 ? -13.602 16.781 15.594 1 97.19 98 LEU B O 1
ATOM 1985 N N . THR B 1 99 ? -12.812 15.953 17.484 1 95.75 99 THR B N 1
ATOM 1986 C CA . THR B 1 99 ? -13.711 16.781 18.281 1 95.75 99 THR B CA 1
ATOM 1987 C C . THR B 1 99 ? -13.219 18.234 18.328 1 95.75 99 THR B C 1
ATOM 1989 O O . THR B 1 99 ? -12.047 18.5 18.047 1 95.75 99 THR B O 1
ATOM 1992 N N . PRO B 1 100 ? -14.18 19.109 18.75 1 96.12 100 PRO B N 1
ATOM 1993 C CA . PRO B 1 100 ? -13.742 20.5 18.938 1 96.12 100 PRO B CA 1
ATOM 1994 C C . PRO B 1 100 ? -12.602 20.641 19.938 1 96.12 100 PRO B C 1
ATOM 1996 O O . PRO B 1 100 ? -11.703 21.453 19.75 1 96.12 100 PRO B O 1
ATOM 1999 N N . ARG B 1 101 ? -12.648 19.828 20.969 1 95.06 101 ARG B N 1
ATOM 2000 C CA . ARG B 1 101 ? -11.594 19.859 21.984 1 95.06 101 ARG B CA 1
ATOM 2001 C C . ARG B 1 101 ? -10.258 19.406 21.391 1 95.06 101 ARG B C 1
ATOM 2003 O O . ARG B 1 101 ? -9.227 20.016 21.672 1 95.06 101 ARG B O 1
ATOM 2010 N N . GLN B 1 102 ? -10.258 18.375 20.625 1 94.88 102 GLN B N 1
ATOM 2011 C CA . GLN B 1 102 ? -9.047 17.906 19.953 1 94.88 102 GLN B CA 1
ATOM 2012 C C . GLN B 1 102 ? -8.531 18.953 18.969 1 94.88 102 GLN B C 1
ATOM 2014 O O . GLN B 1 102 ? -7.328 19.203 18.891 1 94.88 102 GLN B O 1
ATOM 2019 N N . THR B 1 103 ? -9.461 19.5 18.234 1 96.5 103 THR B N 1
ATOM 2020 C CA . THR B 1 103 ? -9.109 20.516 17.234 1 96.5 103 THR B CA 1
ATOM 2021 C C . THR B 1 103 ? -8.438 21.703 17.906 1 96.5 103 THR B C 1
ATOM 2023 O O . THR B 1 103 ? -7.445 22.234 17.391 1 96.5 103 THR B O 1
ATOM 2026 N N . ALA B 1 104 ? -8.906 22.109 19.062 1 95.81 104 ALA B N 1
ATOM 2027 C CA . ALA B 1 104 ? -8.391 23.266 19.781 1 95.81 104 ALA B CA 1
ATOM 2028 C C . ALA B 1 104 ? -6.973 23 20.297 1 95.81 104 ALA B C 1
ATOM 2030 O O . ALA B 1 104 ? -6.254 23.922 20.656 1 95.81 104 ALA B O 1
ATOM 2031 N N . ARG B 1 105 ? -6.539 21.766 20.25 1 94.81 105 ARG B N 1
ATOM 2032 C CA . ARG B 1 105 ? -5.234 21.391 20.781 1 94.81 105 ARG B CA 1
ATOM 2033 C C . ARG B 1 105 ? -4.188 21.328 19.672 1 94.81 105 ARG B C 1
ATOM 2035 O O . ARG B 1 105 ? -3.008 21.094 19.938 1 94.81 105 ARG B O 1
ATOM 2042 N N . ILE B 1 106 ? -4.598 21.516 18.484 1 96.94 106 ILE B N 1
ATOM 2043 C CA . ILE B 1 106 ? -3.666 21.453 17.359 1 96.94 106 ILE B CA 1
ATOM 2044 C C . ILE B 1 106 ? -2.564 22.5 17.531 1 96.94 106 ILE B C 1
ATOM 2046 O O . ILE B 1 106 ? -2.844 23.656 17.812 1 96.94 106 ILE B O 1
ATOM 2050 N N . ARG B 1 107 ? -1.366 22.078 17.422 1 96.25 107 ARG B N 1
ATOM 2051 C CA . ARG B 1 107 ? -0.167 22.906 17.453 1 96.25 107 ARG B CA 1
ATOM 2052 C C . ARG B 1 107 ? 0.74 22.594 16.266 1 96.25 107 ARG B C 1
ATOM 2054 O O . ARG B 1 107 ? 1.119 21.453 16.047 1 96.25 107 ARG B O 1
ATOM 2061 N N . LEU B 1 108 ? 1.059 23.609 15.602 1 96 108 LEU B N 1
ATOM 2062 C CA . LEU B 1 108 ? 1.867 23.438 14.406 1 96 108 LEU B CA 1
ATOM 2063 C C . LEU B 1 108 ? 3.336 23.719 14.688 1 96 108 LEU B C 1
ATOM 2065 O O . LEU B 1 108 ? 3.656 24.656 15.422 1 96 108 LEU B O 1
ATOM 2069 N N . PRO B 1 109 ? 4.191 22.969 14.195 1 94.12 109 PRO B N 1
ATOM 2070 C CA . PRO B 1 109 ? 5.586 23.406 14.148 1 94.12 109 PRO B CA 1
ATOM 2071 C C . PRO B 1 109 ? 5.809 24.562 13.172 1 94.12 109 PRO B C 1
ATOM 2073 O O . PRO B 1 109 ? 5.789 24.359 11.953 1 94.12 109 PRO B O 1
ATOM 2076 N N . ALA B 1 110 ? 6.176 25.609 13.555 1 90.38 110 ALA B N 1
ATOM 2077 C CA . ALA B 1 110 ? 6.172 26.844 12.773 1 90.38 110 ALA B CA 1
ATOM 2078 C C . ALA B 1 110 ? 7.164 26.781 11.625 1 90.38 110 ALA B C 1
ATOM 2080 O O . ALA B 1 110 ? 6.957 27.391 10.578 1 90.38 110 ALA B O 1
ATOM 2081 N N . GLU B 1 111 ? 8.164 26.047 11.812 1 92 111 GLU B N 1
ATOM 2082 C CA . GLU B 1 111 ? 9.188 25.969 10.781 1 92 111 GLU B CA 1
ATOM 2083 C C . GLU B 1 111 ? 8.711 25.141 9.594 1 92 111 GLU B C 1
ATOM 2085 O O . GLU B 1 111 ? 9.219 25.297 8.477 1 92 111 GLU B O 1
ATOM 2090 N N . GLU B 1 112 ? 7.707 24.328 9.828 1 92.56 112 GLU B N 1
ATOM 2091 C CA . GLU B 1 112 ? 7.273 23.391 8.797 1 92.56 112 GLU B CA 1
ATOM 2092 C C . GLU B 1 112 ? 5.91 23.781 8.234 1 92.56 112 GLU B C 1
ATOM 2094 O O . GLU B 1 112 ? 5.684 23.672 7.027 1 92.56 112 GLU B O 1
ATOM 2099 N N . LEU B 1 113 ? 5.07 24.234 9.125 1 96.38 113 LEU B N 1
ATOM 2100 C CA . LEU B 1 113 ? 3.695 24.547 8.75 1 96.38 113 LEU B CA 1
ATOM 2101 C C . LEU B 1 113 ? 3.303 25.953 9.195 1 96.38 113 LEU B C 1
ATOM 2103 O O . LEU B 1 113 ? 3.57 26.344 10.336 1 96.38 113 LEU B O 1
ATOM 2107 N N . ARG B 1 114 ? 2.643 26.625 8.25 1 95.31 114 ARG B N 1
ATOM 2108 C CA . ARG B 1 114 ? 2.283 27.984 8.602 1 95.31 114 ARG B CA 1
ATOM 2109 C C . ARG B 1 114 ? 0.803 28.094 8.953 1 95.31 114 ARG B C 1
ATOM 2111 O O . ARG B 1 114 ? 0.351 29.125 9.461 1 95.31 114 ARG B O 1
ATOM 2118 N N . GLY B 1 115 ? 0.015 27.016 8.68 1 96.25 115 GLY B N 1
ATOM 2119 C CA . GLY B 1 115 ? -1.396 27.031 9.039 1 96.25 115 GLY B CA 1
ATOM 2120 C C . GLY B 1 115 ? -2.096 25.703 8.75 1 96.25 115 GLY B C 1
ATOM 2121 O O . GLY B 1 115 ? -1.464 24.75 8.32 1 96.25 115 GLY B O 1
ATOM 2122 N N . TRP B 1 116 ? -3.307 25.688 9.156 1 97.81 116 TRP B N 1
ATOM 2123 C CA . TRP B 1 116 ? -4.211 24.594 8.812 1 97.81 116 TRP B CA 1
ATOM 2124 C C . TRP B 1 116 ? -5.645 25.094 8.664 1 97.81 116 TRP B C 1
ATOM 2126 O O . TRP B 1 116 ? -5.965 26.203 9.102 1 97.81 116 TRP B O 1
ATOM 2136 N N . ALA B 1 117 ? -6.492 24.297 7.996 1 98.25 117 ALA B N 1
ATOM 2137 C CA . ALA B 1 117 ? -7.887 24.688 7.805 1 98.25 117 ALA B CA 1
ATOM 2138 C C . ALA B 1 117 ? -8.766 23.453 7.582 1 98.25 117 ALA B C 1
ATOM 2140 O O . ALA B 1 117 ? -8.328 22.469 6.996 1 98.25 117 ALA B O 1
ATOM 2141 N N . TRP B 1 118 ? -9.945 23.562 8.062 1 98.62 118 TRP B N 1
ATOM 2142 C CA . TRP B 1 118 ? -11.008 22.672 7.605 1 98.62 118 TRP B CA 1
ATOM 2143 C C . TRP B 1 118 ? -11.516 23.094 6.23 1 98.62 118 TRP B C 1
ATOM 2145 O O . TRP B 1 118 ? -11.906 24.234 6.031 1 98.62 118 TRP B O 1
ATOM 2155 N N . CYS B 1 119 ? -11.539 22.125 5.32 1 98.75 119 CYS B N 1
ATOM 2156 C CA . CYS B 1 119 ? -11.969 22.422 3.959 1 98.75 119 CYS B CA 1
ATOM 2157 C C . CYS B 1 119 ? -13.023 21.438 3.482 1 98.75 119 CYS B C 1
ATOM 2159 O O . CYS B 1 119 ? -12.906 20.234 3.734 1 98.75 119 CYS B O 1
ATOM 2161 N N . THR B 1 120 ? -14.07 21.984 2.797 1 98.44 120 THR B N 1
ATOM 2162 C CA . THR B 1 120 ? -14.914 21.094 2.002 1 98.44 120 THR B CA 1
ATOM 2163 C C . THR B 1 120 ? -14.125 20.5 0.84 1 98.44 120 THR B C 1
ATOM 2165 O O . THR B 1 120 ? -13.008 20.938 0.549 1 98.44 120 THR B O 1
ATOM 2168 N N . GLU B 1 121 ? -14.711 19.453 0.241 1 97.12 121 GLU B N 1
ATOM 2169 C CA . GLU B 1 121 ? -14.008 18.844 -0.883 1 97.12 121 GLU B CA 1
ATOM 2170 C C . GLU B 1 121 ? -13.75 19.859 -1.993 1 97.12 121 GLU B C 1
ATOM 2172 O O . GLU B 1 121 ? -12.648 19.906 -2.547 1 97.12 121 GLU B O 1
ATOM 2177 N N . PRO B 1 122 ? -14.727 20.703 -2.295 1 97.69 122 PRO B N 1
ATOM 2178 C CA . PRO B 1 122 ? -14.445 21.719 -3.309 1 97.69 122 PRO B CA 1
ATOM 2179 C C . PRO B 1 122 ? -13.344 22.688 -2.881 1 97.69 122 PRO B C 1
ATOM 2181 O O . PRO B 1 122 ? -12.477 23.047 -3.686 1 97.69 122 PRO B O 1
ATOM 2184 N N . GLU B 1 123 ? -13.359 23.156 -1.687 1 98.31 123 GLU B N 1
ATOM 2185 C CA . GLU B 1 123 ? -12.312 24.031 -1.183 1 98.31 123 GLU B CA 1
ATOM 2186 C C . GLU B 1 123 ? -10.945 23.344 -1.236 1 98.31 123 GLU B C 1
ATOM 2188 O O . GLU B 1 123 ? -9.945 23.969 -1.6 1 98.31 123 GLU B O 1
ATOM 2193 N N . ALA B 1 124 ? -10.914 22.078 -0.807 1 98.19 124 ALA B N 1
ATOM 2194 C CA . ALA B 1 124 ? -9.68 21.312 -0.866 1 98.19 124 ALA B CA 1
ATOM 2195 C C . ALA B 1 124 ? -9.133 21.25 -2.291 1 98.19 124 ALA B C 1
ATOM 2197 O O . ALA B 1 124 ? -7.93 21.406 -2.506 1 98.19 124 ALA B O 1
ATOM 2198 N N . GLY B 1 125 ? -10.039 21.031 -3.229 1 97.44 125 GLY B N 1
ATOM 2199 C CA . GLY B 1 125 ? -9.648 20.969 -4.625 1 97.44 125 GLY B CA 1
ATOM 2200 C C . GLY B 1 125 ? -8.953 22.219 -5.109 1 97.44 125 GLY B C 1
ATOM 2201 O O . GLY B 1 125 ? -8.125 22.172 -6.027 1 97.44 125 GLY B O 1
ATOM 2202 N N . GLU B 1 126 ? -9.211 23.359 -4.512 1 97.38 126 GLU B N 1
ATOM 2203 C CA . GLU B 1 126 ? -8.617 24.641 -4.887 1 97.38 126 GLU B CA 1
ATOM 2204 C C . GLU B 1 126 ? -7.242 24.812 -4.254 1 97.38 126 GLU B C 1
ATOM 2206 O O . GLU B 1 126 ? -6.422 25.594 -4.742 1 97.38 126 GLU B O 1
ATOM 2211 N N . ARG B 1 127 ? -7.023 24.109 -3.18 1 97.88 127 ARG B N 1
ATOM 2212 C CA . ARG B 1 127 ? -5.816 24.359 -2.393 1 97.88 127 ARG B CA 1
ATOM 2213 C C . ARG B 1 127 ? -4.77 23.281 -2.65 1 97.88 127 ARG B C 1
ATOM 2215 O O . ARG B 1 127 ? -3.57 23.531 -2.512 1 97.88 127 ARG B O 1
ATOM 2222 N N . LEU B 1 128 ? -5.207 22.125 -3.016 1 98.31 128 LEU B N 1
ATOM 2223 C CA . LEU B 1 128 ? -4.328 20.969 -3.211 1 98.31 128 LEU B CA 1
ATOM 2224 C C . LEU B 1 128 ? -3.842 20.906 -4.656 1 98.31 128 LEU B C 1
ATOM 2226 O O . LEU B 1 128 ? -4.473 21.453 -5.555 1 98.31 128 LEU B O 1
ATOM 2230 N N . SER B 1 129 ? -2.65 20.266 -4.887 1 97.38 129 SER B N 1
ATOM 2231 C CA . SER B 1 129 ? -2.312 19.875 -6.25 1 97.38 129 SER B CA 1
ATOM 2232 C C . SER B 1 129 ? -3.385 18.969 -6.848 1 97.38 129 SER B C 1
ATOM 2234 O O . SER B 1 129 ? -4.129 18.312 -6.117 1 97.38 129 SER B O 1
ATOM 2236 N N . GLY B 1 130 ? -3.477 18.875 -8.148 1 97.62 130 GLY B N 1
ATOM 2237 C CA . GLY B 1 130 ? -4.434 18 -8.797 1 97.62 130 GLY B CA 1
ATOM 2238 C C . GLY B 1 130 ? -4.344 16.562 -8.328 1 97.62 130 GLY B C 1
ATOM 2239 O O . GLY B 1 130 ? -5.363 15.922 -8.062 1 97.62 130 GLY B O 1
ATOM 2240 N N . LEU B 1 131 ? -3.154 16.062 -8.273 1 97.75 131 LEU B N 1
ATOM 2241 C CA . LEU B 1 131 ? -2.918 14.688 -7.824 1 97.75 131 LEU B CA 1
ATOM 2242 C C . LEU B 1 131 ? -3.443 14.484 -6.406 1 97.75 131 LEU B C 1
ATOM 2244 O O . LEU B 1 131 ? -4.18 13.531 -6.148 1 97.75 131 LEU B O 1
ATOM 2248 N N . LEU B 1 132 ? -3.037 15.336 -5.496 1 98.44 132 LEU B N 1
ATOM 2249 C CA . LEU B 1 132 ? -3.451 15.164 -4.109 1 98.44 132 LEU B CA 1
ATOM 2250 C C . LEU B 1 132 ? -4.957 15.359 -3.961 1 98.44 132 LEU B C 1
ATOM 2252 O O . LEU B 1 132 ? -5.594 14.695 -3.143 1 98.44 132 LEU B O 1
ATOM 2256 N N . ALA B 1 133 ? -5.531 16.266 -4.738 1 98.62 133 ALA B N 1
ATOM 2257 C CA . ALA B 1 133 ? -6.98 16.453 -4.719 1 98.62 133 ALA B CA 1
ATOM 2258 C C . ALA B 1 133 ? -7.707 15.172 -5.109 1 98.62 133 ALA B C 1
ATOM 2260 O O . ALA B 1 133 ? -8.688 14.789 -4.469 1 98.62 133 ALA B O 1
ATOM 2261 N N . ARG B 1 134 ? -7.258 14.508 -6.176 1 98.56 134 ARG B N 1
ATOM 2262 C CA . ARG B 1 134 ? -7.855 13.242 -6.582 1 98.56 134 ARG B CA 1
ATOM 2263 C C . ARG B 1 134 ? -7.715 12.188 -5.48 1 98.56 134 ARG B C 1
ATOM 2265 O O . ARG B 1 134 ? -8.656 11.453 -5.191 1 98.56 134 ARG B O 1
ATOM 2272 N N . ARG B 1 135 ? -6.539 12.148 -4.891 1 98.75 135 ARG B N 1
ATOM 2273 C CA . ARG B 1 135 ? -6.266 11.164 -3.85 1 98.75 135 ARG B CA 1
ATOM 2274 C C . ARG B 1 135 ? -7.168 11.383 -2.639 1 98.75 135 ARG B C 1
ATOM 2276 O O . ARG B 1 135 ? -7.711 10.422 -2.084 1 98.75 135 ARG B O 1
ATOM 2283 N N . ILE B 1 136 ? -7.344 12.633 -2.242 1 98.56 136 ILE B N 1
ATOM 2284 C CA . ILE B 1 136 ? -8.156 12.953 -1.072 1 98.56 136 ILE B CA 1
ATOM 2285 C C . ILE B 1 136 ? -9.625 12.68 -1.374 1 98.56 136 ILE B C 1
ATOM 2287 O O . ILE B 1 136 ? -10.359 12.164 -0.524 1 98.56 136 ILE B O 1
ATOM 2291 N N . ALA B 1 137 ? -10.039 13.047 -2.545 1 98.44 137 ALA B N 1
ATOM 2292 C CA . ALA B 1 137 ? -11.414 12.734 -2.938 1 98.44 137 ALA B CA 1
ATOM 2293 C C . ALA B 1 137 ? -11.672 11.227 -2.871 1 98.44 137 ALA B C 1
ATOM 2295 O O . ALA B 1 137 ? -12.719 10.797 -2.396 1 98.44 137 ALA B O 1
ATOM 2296 N N . ALA B 1 138 ? -10.727 10.469 -3.332 1 98.56 138 ALA B N 1
ATOM 2297 C CA . ALA B 1 138 ? -10.836 9.008 -3.27 1 98.56 138 ALA B CA 1
ATOM 2298 C C . ALA B 1 138 ? -10.883 8.523 -1.822 1 98.56 138 ALA B C 1
ATOM 2300 O O . ALA B 1 138 ? -11.625 7.598 -1.494 1 98.56 138 ALA B O 1
ATOM 2301 N N . ALA B 1 139 ? -10.07 9.125 -0.993 1 98.69 139 ALA B N 1
ATOM 2302 C CA . ALA B 1 139 ? -10.039 8.742 0.417 1 98.69 139 ALA B CA 1
ATOM 2303 C C . ALA B 1 139 ? -11.383 9.023 1.089 1 98.69 139 ALA B C 1
ATOM 2305 O O . ALA B 1 139 ? -11.875 8.211 1.87 1 98.69 139 ALA B O 1
ATOM 2306 N N . VAL B 1 140 ? -11.93 10.172 0.764 1 98.44 140 VAL B N 1
ATOM 2307 C CA . VAL B 1 140 ? -13.219 10.547 1.324 1 98.44 140 VAL B CA 1
ATOM 2308 C C . VAL B 1 140 ? -14.281 9.539 0.882 1 98.44 140 VAL B C 1
ATOM 2310 O O . VAL B 1 140 ? -15.078 9.07 1.697 1 98.44 140 VAL B O 1
ATOM 2313 N N . ARG B 1 141 ? -14.289 9.195 -0.328 1 97.69 141 ARG B N 1
ATOM 2314 C CA . ARG B 1 141 ? -15.25 8.227 -0.847 1 97.69 141 ARG B CA 1
ATOM 2315 C C . ARG B 1 141 ? -15.023 6.852 -0.224 1 97.69 141 ARG B C 1
ATOM 2317 O O . ARG B 1 141 ? -15.984 6.168 0.137 1 97.69 141 ARG B O 1
ATOM 2324 N N . ALA B 1 142 ? -13.789 6.449 -0.19 1 97.81 142 ALA B N 1
ATOM 2325 C CA . ALA B 1 142 ? -13.453 5.16 0.411 1 97.81 142 ALA B CA 1
ATOM 2326 C C . ALA B 1 142 ? -13.984 5.066 1.838 1 97.81 142 ALA B C 1
ATOM 2328 O O . ALA B 1 142 ? -14.531 4.035 2.234 1 97.81 142 ALA B O 1
ATOM 2329 N N . ARG B 1 143 ? -13.781 6.102 2.553 1 97.44 143 ARG B N 1
ATOM 2330 C CA . ARG B 1 143 ? -14.281 6.137 3.924 1 97.44 143 ARG B CA 1
ATOM 2331 C C . ARG B 1 143 ? -15.797 5.957 3.957 1 97.44 143 ARG B C 1
ATOM 2333 O O . ARG B 1 143 ? -16.312 5.156 4.738 1 97.44 143 ARG B O 1
ATOM 2340 N N . ALA B 1 144 ? -16.484 6.703 3.158 1 96.5 144 ALA B N 1
ATOM 2341 C CA . ALA B 1 144 ? -17.938 6.66 3.115 1 96.5 144 ALA B CA 1
ATOM 2342 C C . ALA B 1 144 ? -18.438 5.27 2.732 1 96.5 144 ALA B C 1
ATOM 2344 O O . ALA B 1 144 ? -19.484 4.828 3.201 1 96.5 144 ALA B O 1
ATOM 2345 N N . GLU B 1 145 ? -17.672 4.582 1.966 1 95.38 145 GLU B N 1
ATOM 2346 C CA . GLU B 1 145 ? -18.078 3.281 1.448 1 95.38 145 GLU B CA 1
ATOM 2347 C C . GLU B 1 145 ? -17.516 2.146 2.291 1 95.38 145 GLU B C 1
ATOM 2349 O O . GLU B 1 145 ? -17.688 0.971 1.966 1 95.38 145 GLU B O 1
ATOM 2354 N N . HIS B 1 146 ? -16.828 2.457 3.336 1 93.56 146 HIS B N 1
ATOM 2355 C CA . HIS B 1 146 ? -16.219 1.483 4.238 1 93.56 146 HIS B CA 1
ATOM 2356 C C . HIS B 1 146 ? -15.336 0.5 3.479 1 93.56 146 HIS B C 1
ATOM 2358 O O . HIS B 1 146 ? -15.438 -0.713 3.676 1 93.56 146 HIS B O 1
ATOM 2364 N N . ARG B 1 147 ? -14.562 1.084 2.6 1 92.88 147 ARG B N 1
ATOM 2365 C CA . ARG B 1 147 ? -13.609 0.273 1.847 1 92.88 147 ARG B CA 1
ATOM 2366 C C . ARG B 1 147 ? -12.281 1 1.684 1 92.88 147 ARG B C 1
ATOM 2368 O O . ARG B 1 147 ? -12.148 2.16 2.08 1 92.88 147 ARG B O 1
ATOM 2375 N N . ALA B 1 148 ? -11.281 0.302 1.187 1 96.12 148 ALA B N 1
ATOM 2376 C CA . ALA B 1 148 ? -10.023 0.896 0.721 1 96.12 148 ALA B CA 1
ATOM 2377 C C . ALA B 1 148 ? -9.891 0.77 -0.793 1 96.12 148 ALA B C 1
ATOM 2379 O O . ALA B 1 148 ? -10.477 -0.125 -1.404 1 96.12 148 ALA B O 1
ATOM 2380 N N . VAL B 1 149 ? -9.102 1.72 -1.358 1 97.69 149 VAL B N 1
ATOM 2381 C CA . VAL B 1 149 ? -8.977 1.673 -2.811 1 97.69 149 VAL B CA 1
ATOM 2382 C C . VAL B 1 149 ? -7.508 1.798 -3.205 1 97.69 149 VAL B C 1
ATOM 2384 O O . VAL B 1 149 ? -6.707 2.367 -2.463 1 97.69 149 VAL B O 1
ATOM 2387 N N . TYR B 1 150 ? -7.191 1.195 -4.32 1 98.75 150 TYR B N 1
ATOM 2388 C CA . TYR B 1 150 ? -5.887 1.312 -4.961 1 98.75 150 TYR B CA 1
ATOM 2389 C C . TYR B 1 150 ? -5.938 2.299 -6.121 1 98.75 150 TYR B C 1
ATOM 2391 O O . TYR B 1 150 ? -6.82 2.215 -6.98 1 98.75 150 TYR B O 1
ATOM 2399 N N . LEU B 1 151 ? -5.008 3.211 -6.133 1 98.88 151 LEU B N 1
ATOM 2400 C CA . LEU B 1 151 ? -4.902 4.23 -7.172 1 98.88 151 LEU B CA 1
ATOM 2401 C C . LEU B 1 151 ? -3.521 4.207 -7.812 1 98.88 151 LEU B C 1
ATOM 2403 O O . LEU B 1 151 ? -2.551 3.76 -7.199 1 98.88 151 LEU B O 1
ATOM 2407 N N . GLU B 1 152 ? -3.475 4.684 -9.023 1 98.75 152 GLU B N 1
ATOM 2408 C CA . GLU B 1 152 ? -2.23 5.09 -9.664 1 98.75 152 GLU B CA 1
ATOM 2409 C C . GLU B 1 152 ? -2.311 6.535 -10.156 1 98.75 152 GLU B C 1
ATOM 2411 O O . GLU B 1 152 ? -3.152 6.867 -10.992 1 98.75 152 GLU B O 1
ATOM 2416 N N . ASN B 1 153 ? -1.496 7.309 -9.57 1 98.38 153 ASN B N 1
ATOM 2417 C CA . ASN B 1 153 ? -1.47 8.734 -9.867 1 98.38 153 ASN B CA 1
ATOM 2418 C C . ASN B 1 153 ? -2.814 9.398 -9.57 1 98.38 153 ASN B C 1
ATOM 2420 O O . ASN B 1 153 ? -3.271 10.25 -10.328 1 98.38 153 ASN B O 1
ATOM 2424 N N . GLY B 1 154 ? -3.457 8.914 -8.57 1 98.5 154 GLY B N 1
ATOM 2425 C CA . GLY B 1 154 ? -4.715 9.492 -8.125 1 98.5 154 GLY B CA 1
ATOM 2426 C C . GLY B 1 154 ? -5.922 8.938 -8.852 1 98.5 154 GLY B C 1
ATOM 2427 O O . GLY B 1 154 ? -7.055 9.352 -8.594 1 98.5 154 GLY B O 1
ATOM 2428 N N . PHE B 1 155 ? -5.742 7.98 -9.719 1 98.38 155 PHE B N 1
ATOM 2429 C CA . PHE B 1 155 ? -6.848 7.43 -10.492 1 98.38 155 PHE B CA 1
ATOM 2430 C C . PHE B 1 155 ? -7.105 5.977 -10.109 1 98.38 155 PHE B C 1
ATOM 2432 O O . PHE B 1 155 ? -6.164 5.207 -9.906 1 98.38 155 PHE B O 1
ATOM 2439 N N . LEU B 1 156 ? -8.367 5.621 -10 1 97.56 156 LEU B N 1
ATOM 2440 C CA . LEU B 1 156 ? -8.75 4.242 -9.727 1 97.56 156 LEU B CA 1
ATOM 2441 C C . LEU B 1 156 ? -8.258 3.311 -10.828 1 97.56 156 LEU B C 1
ATOM 2443 O O . LEU B 1 156 ? -8.344 3.643 -12.016 1 97.56 156 LEU B O 1
ATOM 2447 N N . VAL B 1 157 ? -7.711 2.176 -10.562 1 95.94 157 VAL B N 1
ATOM 2448 C CA . VAL B 1 157 ? -7.191 1.223 -11.539 1 95.94 157 VAL B CA 1
ATOM 2449 C C . VAL B 1 157 ? -8.125 0.016 -11.633 1 95.94 157 VAL B C 1
ATOM 2451 O O . VAL B 1 157 ? -8.32 -0.545 -12.711 1 95.94 157 VAL B O 1
ATOM 2454 N N . ALA B 1 158 ? -8.594 -0.425 -10.531 1 87.19 158 ALA B N 1
ATOM 2455 C CA . ALA B 1 158 ? -9.461 -1.6 -10.531 1 87.19 158 ALA B CA 1
ATOM 2456 C C . ALA B 1 158 ? -10.461 -1.549 -9.375 1 87.19 158 ALA B C 1
ATOM 2458 O O . ALA B 1 158 ? -10.195 -0.911 -8.352 1 87.19 158 ALA B O 1
#